Protein 2PEZ (pdb70)

Solvent-accessible surface area: 15467 Å² total; per-residue (Å²): 106,9,0,0,0,0,0,0,0,21,25,21,0,16,19,81,70,2,3,125,27,0,48,106,63,0,89,88,106,66,27,74,13,18,16,0,34,33,137,42,0,33,148,9,1,0,114,75,22,31,123,55,89,130,36,18,94,27,8,4,32,10,0,0,8,0,0,57,6,0,2,83,27,21,10,0,0,0,0,10,13,37,3,4,45,48,147,18,3,60,58,0,44,110,26,0,104,72,36,102,24,49,11,0,7,0,12,0,21,3,64,55,110,39,0,46,131,96,35,108,166,28,51,6,165,100,6,149,64,54,129,52,170,22,27,3,24,43,67,34,110,26,68,116,8,157,82,31,56,29,53,0,100,18,74,90,40,92,57,107,80,1,4,68,51,0,9,91,17,0,98,132,115,131,16,65,23,0,0,0,3,0,0,0,41,21,14,0,16,19,85,60,2,3,99,19,0,52,110,47,0,99,98,101,66,29,80,15,17,18,0,42,16,115,39,2,150,143,5,1,4,109,75,24,39,97,54,111,138,36,94,80,26,21,17,34,10,2,0,12,0,0,55,9,0,3,82,28,41,6,1,0,0,0,12,36,73,5,41,95,25,107,10,2,60,74,1,32,105,29,0,80,76,45,100,26,44,7,0,8,0,16,0,14,3,64,88,125,41,0,74,140,86,40,112,114,65,122,95,114,44,77,136,12,136,82,30,52,28,57,0,102,20,75,88,38,87,57,109,74,1,5,73,55,0,2,100,21,0,86,146,121,129,37,50

Structure (mmCIF, N/CA/C/O backbone):
data_2PEZ
#
_entry.id   2PEZ
#
_cell.length_a   44.090
_cell.length_b   59.400
_cell.length_c   139.020
_cell.angle_alpha   90.00
_cell.angle_beta   90.00
_cell.angle_gamma   90.00
#
_symmetry.space_group_name_H-M   'P 21 21 21'
#
loop_
_entity.id
_entity.type
_entity.pdbx_description
1 polymer "Bifunctional 3'-phosphoadenosine 5'-phosphosulfate synthetase 1 (PAPS synthetase 1) (PAPSS 1) (Sulfurylase kinase 1) (SK1) (SK 1)"
2 non-polymer '(2S,3AR,4R,6R,6AR)-4-(6-AMINO-9H-PURIN-9-YL)-6-({[(R)-HYDROXY(SULFOOXY)PHOSPHORYL]OXY}METHYL)TETRAHYDROFURO[3,4-D][1,3,2]DIOXAPHOSPHOL-2-OL 2-OXIDE'
3 non-polymer "2'-DEOXYADENOSINE-5'-DIPHOSPHATE"
4 water water
#
loop_
_atom_site.group_PDB
_atom_site.id
_atom_site.type_symbol
_atom_site.label_atom_id
_atom_site.label_alt_id
_atom_site.label_comp_id
_atom_site.label_asym_id
_atom_site.label_entity_id
_atom_site.label_seq_id
_atom_site.pdbx_PDB_ins_code
_atom_site.Cartn_x
_atom_site.Cartn_y
_atom_site.Cartn_z
_atom_site.occupancy
_atom_site.B_iso_or_equiv
_atom_site.auth_seq_id
_atom_site.auth_comp_id
_atom_site.auth_asym_id
_atom_site.auth_atom_id
_atom_site.pdbx_PDB_model_num
ATOM 1 N N . ARG A 1 4 ? 5.197 14.789 2.466 1.00 24.46 51 ARG A N 1
ATOM 2 C CA . ARG A 1 4 ? 5.660 14.934 3.886 1.00 23.54 51 ARG A CA 1
ATOM 3 C C . ARG A 1 4 ? 6.307 13.664 4.448 1.00 21.86 51 ARG A C 1
ATOM 4 O O . ARG A 1 4 ? 6.084 13.317 5.596 1.00 23.15 51 ARG A O 1
ATOM 12 N N . GLY A 1 5 ? 7.104 12.958 3.655 1.00 19.64 52 GLY A N 1
ATOM 13 C CA . GLY A 1 5 ? 7.717 11.726 4.181 1.00 16.93 52 GLY A CA 1
ATOM 14 C C . GLY A 1 5 ? 8.805 12.048 5.191 1.00 15.20 52 GLY A C 1
ATOM 15 O O . GLY A 1 5 ? 9.393 13.110 5.154 1.00 16.55 52 GLY A O 1
ATOM 16 N N . CYS A 1 6 ? 9.085 11.104 6.083 1.00 13.03 53 CYS A N 1
ATOM 17 C CA . CYS A 1 6 ? 10.185 11.277 7.036 1.00 12.36 53 CYS A CA 1
ATOM 18 C C . CYS A 1 6 ? 10.484 9.910 7.651 1.00 11.01 53 CYS A C 1
ATOM 19 O O . CYS A 1 6 ? 9.710 8.959 7.455 1.00 10.66 53 CYS A O 1
ATOM 22 N N . THR A 1 7 ? 11.567 9.837 8.404 1.00 10.09 54 THR A N 1
ATOM 23 C CA . THR A 1 7 ? 11.868 8.657 9.181 1.00 9.24 54 THR A CA 1
ATOM 24 C C . THR A 1 7 ? 11.942 8.989 10.660 1.00 9.89 54 THR A C 1
ATOM 25 O O . THR A 1 7 ? 12.676 9.922 11.071 1.00 10.13 54 THR A O 1
ATOM 29 N N . VAL A 1 8 ? 11.193 8.203 11.423 1.00 8.95 55 VAL A N 1
ATOM 30 C CA . VAL A 1 8 ? 11.224 8.223 12.890 1.00 9.55 55 VAL A CA 1
ATOM 31 C C . VAL A 1 8 ? 12.073 7.006 13.314 1.00 9.65 55 VAL A C 1
ATOM 32 O O . VAL A 1 8 ? 11.617 5.853 13.179 1.00 9.44 55 VAL A O 1
ATOM 36 N N . TRP A 1 9 ? 13.306 7.258 13.738 1.00 8.77 56 TRP A N 1
ATOM 37 C CA . TRP A 1 9 ? 14.298 6.216 13.963 1.00 8.58 56 TRP A CA 1
ATOM 38 C C . TRP A 1 9 ? 14.329 5.894 15.449 1.00 8.82 56 TRP A C 1
ATOM 39 O O . TRP A 1 9 ? 14.889 6.693 16.223 1.00 9.29 56 TRP A O 1
ATOM 50 N N . LEU A 1 10 ? 13.736 4.772 15.863 1.00 9.16 57 LEU A N 1
ATOM 51 C CA . LEU A 1 10 ? 13.772 4.392 17.282 1.00 9.27 57 LEU A CA 1
ATOM 52 C C . LEU A 1 10 ? 15.099 3.730 17.598 1.00 9.60 57 LEU A C 1
ATOM 53 O O . LEU A 1 10 ? 15.687 3.055 16.744 1.00 11.03 57 LEU A O 1
ATOM 58 N N . THR A 1 11 ? 15.612 3.912 18.820 1.00 8.72 58 THR A N 1
ATOM 59 C CA . THR A 1 11 ? 16.806 3.187 19.225 1.00 9.80 58 THR A CA 1
ATOM 60 C C . THR A 1 11 ? 16.684 2.979 20.713 1.00 8.94 58 THR A C 1
ATOM 61 O O . THR A 1 11 ? 16.092 3.809 21.417 1.00 10.12 58 THR A O 1
ATOM 65 N N . GLY A 1 12 ? 17.198 1.859 21.194 1.00 8.38 59 GLY A N 1
ATOM 66 C CA . GLY A 1 12 ? 17.112 1.579 22.622 1.00 8.52 59 GLY A CA 1
ATOM 67 C C . GLY A 1 12 ? 17.308 0.113 22.921 1.00 9.24 59 GLY A C 1
ATOM 68 O O . GLY A 1 12 ? 17.271 -0.746 22.038 1.00 9.51 59 GLY A O 1
ATOM 69 N N . LEU A 1 13 ? 17.577 -0.179 24.183 1.00 9.22 60 LEU A N 1
ATOM 70 C CA . LEU A 1 13 ? 17.783 -1.561 24.647 1.00 9.48 60 LEU A CA 1
ATOM 71 C C . LEU A 1 13 ? 16.622 -2.486 24.333 1.00 9.87 60 LEU A C 1
ATOM 72 O O . LEU A 1 13 ? 15.475 -2.049 24.165 1.00 10.39 60 LEU A O 1
ATOM 77 N N . SER A 1 14 ? 16.904 -3.790 24.286 1.00 10.57 61 SER A N 1
ATOM 78 C CA . SER A 1 14 ? 15.839 -4.805 24.197 1.00 11.27 61 SER A CA 1
ATOM 79 C C . SER A 1 14 ? 14.869 -4.623 25.360 1.00 11.09 61 SER A C 1
ATOM 80 O O . SER A 1 14 ? 15.298 -4.521 26.515 1.00 11.13 61 SER A O 1
ATOM 83 N N . GLY A 1 15 ? 13.567 -4.570 25.077 1.00 10.55 62 GLY A N 1
ATOM 84 C CA . GLY A 1 15 ? 12.546 -4.421 26.124 1.00 10.56 62 GLY A CA 1
ATOM 85 C C . GLY A 1 15 ? 12.278 -2.997 26.585 1.00 10.49 62 GLY A C 1
ATOM 86 O O . GLY A 1 15 ? 11.423 -2.779 27.467 1.00 10.82 62 GLY A O 1
ATOM 87 N N . ALA A 1 16 ? 12.950 -2.024 25.954 1.00 10.52 63 ALA A N 1
ATOM 88 C CA . ALA A 1 16 ? 12.765 -0.620 26.327 1.00 10.78 63 ALA A CA 1
ATOM 89 C C . ALA A 1 16 ? 11.405 -0.097 25.883 1.00 10.64 63 ALA A C 1
ATOM 90 O O . ALA A 1 16 ? 10.812 0.761 26.539 1.00 10.25 63 ALA A O 1
ATOM 92 N N . GLY A 1 17 ? 10.864 -0.633 24.790 1.00 9.70 64 GLY A N 1
ATOM 93 C CA . GLY A 1 17 ? 9.516 -0.308 24.345 1.00 10.30 64 GLY A CA 1
ATOM 94 C C . GLY A 1 17 ? 9.410 0.060 22.866 1.00 9.73 64 GLY A C 1
ATOM 95 O O . GLY A 1 17 ? 8.418 0.647 22.477 1.00 10.14 64 GLY A O 1
ATOM 96 N N . LYS A 1 18 ? 10.400 -0.297 22.034 1.00 9.80 65 LYS A N 1
ATOM 97 C CA . LYS A 1 18 ? 10.358 0.091 20.620 1.00 9.37 65 LYS A CA 1
ATOM 98 C C . LYS A 1 18 ? 9.189 -0.512 19.845 1.00 9.63 65 LYS A C 1
ATOM 99 O O . LYS A 1 18 ? 8.466 0.193 19.124 1.00 9.91 65 LYS A O 1
ATOM 105 N N . THR A 1 19 ? 8.997 -1.811 19.986 1.00 10.48 66 THR A N 1
ATOM 106 C CA . THR A 1 19 ? 7.877 -2.456 19.308 1.00 12.14 66 THR A CA 1
ATOM 107 C C . THR A 1 19 ? 6.549 -1.828 19.760 1.00 12.20 66 THR A C 1
ATOM 108 O O . THR A 1 19 ? 5.674 -1.507 18.948 1.00 12.49 66 THR A O 1
ATOM 112 N N . THR A 1 20 ? 6.434 -1.583 21.060 1.00 11.25 67 THR A N 1
ATOM 113 C CA . THR A 1 20 ? 5.181 -1.135 21.643 1.00 11.81 67 THR A CA 1
ATOM 114 C C . THR A 1 20 ? 4.892 0.293 21.192 1.00 11.94 67 THR A C 1
ATOM 115 O O . THR A 1 20 ? 3.793 0.621 20.790 1.00 11.88 67 THR A O 1
ATOM 119 N N . VAL A 1 21 ? 5.899 1.148 21.234 1.00 10.72 68 VAL A N 1
ATOM 120 C CA . VAL A 1 21 ? 5.743 2.522 20.727 1.00 11.15 68 VAL A CA 1
ATOM 121 C C . VAL A 1 21 ? 5.477 2.580 19.222 1.00 11.63 68 VAL A C 1
ATOM 122 O O . VAL A 1 21 ? 4.556 3.267 18.784 1.00 11.05 68 VAL A O 1
ATOM 126 N N . SER A 1 22 ? 6.252 1.839 18.432 1.00 11.72 69 SER A N 1
ATOM 127 C CA . SER A 1 22 ? 6.041 1.832 16.979 1.00 12.66 69 SER A CA 1
ATOM 128 C C . SER A 1 22 ? 4.636 1.380 16.588 1.00 13.26 69 SER A C 1
ATOM 129 O O . SER A 1 22 ? 4.016 1.997 15.744 1.00 12.95 69 SER A O 1
ATOM 132 N N . MET A 1 23 ? 4.125 0.329 17.218 1.00 14.31 70 MET A N 1
ATOM 133 C CA . MET A 1 23 ? 2.766 -0.140 16.912 1.00 18.29 70 MET A CA 1
ATOM 134 C C . MET A 1 23 ? 1.729 0.924 17.245 1.00 16.42 70 MET A C 1
ATOM 135 O O . MET A 1 23 ? 0.819 1.203 16.445 1.00 17.02 70 MET A O 1
ATOM 140 N N . ALA A 1 24 ? 1.838 1.518 18.433 1.00 14.82 71 ALA A N 1
ATOM 141 C CA . ALA A 1 24 ? 0.849 2.520 18.846 1.00 15.10 71 ALA A CA 1
ATOM 142 C C . ALA A 1 24 ? 0.951 3.782 18.008 1.00 15.67 71 ALA A C 1
ATOM 143 O O . ALA A 1 24 ? -0.069 4.423 17.707 1.00 15.80 71 ALA A O 1
ATOM 145 N N . LEU A 1 25 ? 2.171 4.156 17.635 1.00 14.08 72 LEU A N 1
ATOM 146 C CA . LEU A 1 25 ? 2.372 5.338 16.799 1.00 14.25 72 LEU A CA 1
ATOM 147 C C . LEU A 1 25 ? 1.823 5.096 15.388 1.00 14.92 72 LEU A C 1
ATOM 148 O O . LEU A 1 25 ? 1.101 5.937 14.856 1.00 15.40 72 LEU A O 1
ATOM 153 N N . GLU A 1 26 ? 2.154 3.950 14.798 1.00 14.99 73 GLU A N 1
ATOM 154 C CA . GLU A 1 26 ? 1.570 3.580 13.491 1.00 17.32 73 GLU A CA 1
ATOM 155 C C . GLU A 1 26 ? 0.035 3.606 13.546 1.00 18.16 73 GLU A C 1
ATOM 156 O O . GLU A 1 26 ? -0.627 4.159 12.634 1.00 18.31 73 GLU A O 1
ATOM 162 N N . GLU A 1 27 ? -0.539 3.017 14.601 1.00 19.16 74 GLU A N 1
ATOM 163 C CA . GLU A 1 27 ? -2.012 2.998 14.726 1.00 21.30 74 GLU A CA 1
ATOM 164 C C . GLU A 1 27 ? -2.588 4.409 14.799 1.00 20.90 74 GLU A C 1
ATOM 165 O O . GLU A 1 27 ? -3.601 4.724 14.158 1.00 22.00 74 GLU A O 1
ATOM 171 N N . TYR A 1 28 ? -1.954 5.267 15.579 1.00 20.75 75 TYR A N 1
ATOM 172 C CA . TYR A 1 28 ? -2.383 6.653 15.653 1.00 21.04 75 TYR A CA 1
ATOM 173 C C . TYR A 1 28 ? -2.325 7.315 14.281 1.00 20.81 75 TYR A C 1
ATOM 174 O O . TYR A 1 28 ? -3.305 7.923 13.830 1.00 20.46 75 TYR A O 1
ATOM 183 N N . LEU A 1 29 ? -1.184 7.193 13.603 1.00 19.79 76 LEU A N 1
ATOM 184 C CA . LEU A 1 29 ? -1.010 7.850 12.321 1.00 20.43 76 LEU A CA 1
ATOM 185 C C . LEU A 1 29 ? -2.024 7.341 11.291 1.00 20.96 76 LEU A C 1
ATOM 186 O O . LEU A 1 29 ? -2.616 8.145 10.562 1.00 21.49 76 LEU A O 1
ATOM 191 N N . VAL A 1 30 ? -2.226 6.024 11.239 1.00 22.04 77 VAL A N 1
ATOM 192 C CA . VAL A 1 30 ? -3.174 5.426 10.285 1.00 23.90 77 VAL A CA 1
ATOM 193 C C . VAL A 1 30 ? -4.574 5.973 10.543 1.00 24.72 77 VAL A C 1
ATOM 194 O O . VAL A 1 30 ? -5.292 6.299 9.602 1.00 24.61 77 VAL A O 1
ATOM 198 N N . CYS A 1 31 ? -4.933 6.101 11.818 1.00 26.13 78 CYS A N 1
ATOM 199 C CA . CYS A 1 31 ? -6.281 6.520 12.193 1.00 27.66 78 CYS A CA 1
ATOM 200 C C . CYS A 1 31 ? -6.530 7.999 11.894 1.00 26.94 78 CYS A C 1
ATOM 201 O O . CYS A 1 31 ? -7.685 8.426 11.781 1.00 28.00 78 CYS A O 1
ATOM 204 N N . HIS A 1 32 ? -5.447 8.761 11.732 1.00 25.46 79 HIS A N 1
ATOM 205 C CA . HIS A 1 32 ? -5.505 10.188 11.403 1.00 24.51 79 HIS A CA 1
ATOM 206 C C . HIS A 1 32 ? -5.153 10.492 9.939 1.00 23.77 79 HIS A C 1
ATOM 207 O O . HIS A 1 32 ? -4.839 11.643 9.579 1.00 24.69 79 HIS A O 1
ATOM 214 N N . GLY A 1 33 ? -5.205 9.455 9.108 1.00 22.73 80 GLY A N 1
ATOM 215 C CA . GLY A 1 33 ? -5.005 9.604 7.666 1.00 22.38 80 GLY A CA 1
ATOM 216 C C . GLY A 1 33 ? -3.602 9.907 7.183 1.00 22.20 80 GLY A C 1
ATOM 217 O O . GLY A 1 33 ? -3.431 10.473 6.105 1.00 23.22 80 GLY A O 1
ATOM 218 N N . ILE A 1 34 ? -2.594 9.505 7.960 1.00 20.18 81 ILE A N 1
ATOM 219 C CA . ILE A 1 34 ? -1.200 9.771 7.624 1.00 19.76 81 ILE A CA 1
ATOM 220 C C . ILE A 1 34 ? -0.505 8.468 7.221 1.00 18.29 81 ILE A C 1
ATOM 221 O O . ILE A 1 34 ? -0.339 7.580 8.061 1.00 19.23 81 ILE A O 1
ATOM 226 N N . PRO A 1 35 ? -0.142 8.329 5.929 1.00 17.84 82 PRO A N 1
ATOM 227 C CA . PRO A 1 35 ? 0.481 7.099 5.480 1.00 16.77 82 PRO A CA 1
ATOM 228 C C . PRO A 1 35 ? 1.742 6.828 6.263 1.00 15.77 82 PRO A C 1
ATOM 229 O O . PRO A 1 35 ? 2.561 7.727 6.502 1.00 14.42 82 PRO A O 1
ATOM 233 N N . CYS A 1 36 ? 1.885 5.581 6.667 1.00 16.13 83 CYS A N 1
ATOM 234 C CA . CYS A 1 36 ? 3.058 5.218 7.439 1.00 16.92 83 CYS A CA 1
ATOM 235 C C . CYS A 1 36 ? 3.387 3.740 7.233 1.00 16.61 83 CYS A C 1
ATOM 236 O O . CYS A 1 36 ? 2.598 3.000 6.638 1.00 17.83 83 CYS A O 1
ATOM 239 N N . TYR A 1 37 ? 4.566 3.320 7.668 1.00 14.03 84 TYR A N 1
ATOM 240 C CA . TYR A 1 37 ? 4.934 1.898 7.609 1.00 12.55 84 TYR A CA 1
ATOM 241 C C . TYR A 1 37 ? 6.079 1.709 8.582 1.00 10.69 84 TYR A C 1
ATOM 242 O O . TYR A 1 37 ? 6.969 2.572 8.654 1.00 12.16 84 TYR A O 1
ATOM 251 N N . THR A 1 38 ? 6.059 0.592 9.306 1.00 10.70 85 THR A N 1
ATOM 252 C CA . THR A 1 38 ? 7.087 0.244 10.245 1.00 10.36 85 THR A CA 1
ATOM 253 C C . THR A 1 38 ? 8.035 -0.817 9.712 1.00 8.24 85 THR A C 1
ATOM 254 O O . THR A 1 38 ? 7.600 -1.816 9.146 1.00 9.83 85 THR A O 1
ATOM 258 N N . LEU A 1 39 ? 9.337 -0.543 9.831 1.00 8.20 86 LEU A N 1
ATOM 259 C CA . LEU A 1 39 ? 10.381 -1.513 9.571 1.00 7.45 86 LEU A CA 1
ATOM 260 C C . LEU A 1 39 ? 10.795 -2.059 10.914 1.00 8.80 86 LEU A C 1
ATOM 261 O O . LEU A 1 39 ? 11.105 -1.282 11.833 1.00 8.55 86 LEU A O 1
ATOM 266 N N . ASP A 1 40 ? 10.796 -3.376 11.049 1.00 9.27 87 ASP A N 1
ATOM 267 C CA . ASP A 1 40 ? 11.162 -3.985 12.323 1.00 10.57 87 ASP A CA 1
ATOM 268 C C . ASP A 1 40 ? 11.827 -5.332 12.091 1.00 10.63 87 ASP A C 1
ATOM 269 O O . ASP A 1 40 ? 12.025 -5.723 10.950 1.00 10.43 87 ASP A O 1
ATOM 274 N N . GLY A 1 41 ? 12.143 -6.067 13.163 1.00 10.87 88 GLY A N 1
ATOM 275 C CA . GLY A 1 41 ? 12.833 -7.353 12.999 1.00 11.39 88 GLY A CA 1
ATOM 276 C C . GLY A 1 41 ? 11.972 -8.331 12.200 1.00 11.46 88 GLY A C 1
ATOM 277 O O . GLY A 1 41 ? 12.481 -9.084 11.365 1.00 12.17 88 GLY A O 1
ATOM 278 N N . ASP A 1 42 ? 10.665 -8.294 12.423 1.00 11.01 89 ASP A N 1
ATOM 279 C CA . ASP A 1 42 ? 9.794 -9.240 11.790 1.00 13.20 89 ASP A CA 1
ATOM 280 C C . ASP A 1 42 ? 9.739 -9.093 10.272 1.00 12.27 89 ASP A C 1
ATOM 281 O O . ASP A 1 42 ? 9.654 -10.102 9.578 1.00 13.54 89 ASP A O 1
ATOM 286 N N . ASN A 1 43 ? 9.752 -7.865 9.741 1.00 10.99 90 ASN A N 1
ATOM 287 C CA . ASN A 1 43 ? 9.734 -7.734 8.286 1.00 10.37 90 ASN A CA 1
ATOM 288 C C . ASN A 1 43 ? 11.075 -7.47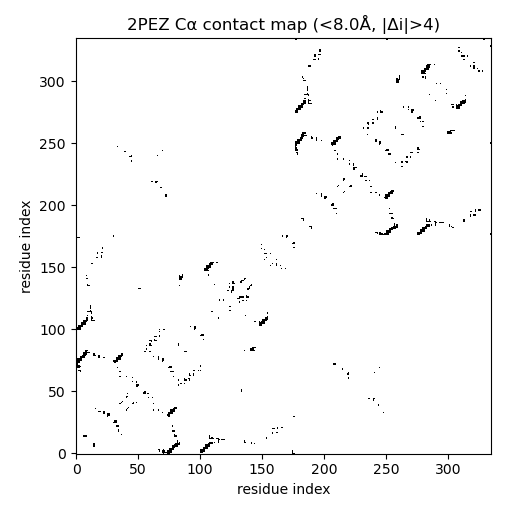8 7.619 1.00 9.72 90 ASN A C 1
ATOM 289 O O . ASN A 1 43 ? 11.118 -7.503 6.397 1.00 10.51 90 ASN A O 1
ATOM 294 N N . ILE A 1 44 ? 12.139 -7.246 8.401 1.00 8.32 91 ILE A N 1
ATOM 295 C CA . ILE A 1 44 ? 13.463 -7.010 7.879 1.00 8.41 91 ILE A CA 1
ATOM 296 C C . ILE A 1 44 ? 14.428 -8.159 8.104 1.00 8.54 91 ILE A C 1
ATOM 297 O O . ILE A 1 44 ? 15.169 -8.542 7.182 1.00 8.91 91 ILE A O 1
ATOM 302 N N . ARG A 1 45 ? 14.487 -8.678 9.331 1.00 9.62 92 ARG A N 1
ATOM 303 C CA . ARG A 1 45 ? 15.582 -9.613 9.645 1.00 10.19 92 ARG A CA 1
ATOM 304 C C . ARG A 1 45 ? 15.442 -11.018 9.097 1.00 11.70 92 ARG A C 1
ATOM 305 O O . ARG A 1 45 ? 16.399 -11.796 9.180 1.00 12.32 92 ARG A O 1
ATOM 313 N N . GLN A 1 46 ? 14.279 -11.354 8.556 1.00 12.46 93 GLN A N 1
ATOM 314 C CA . GLN A 1 46 ? 14.143 -12.626 7.824 1.00 14.08 93 GLN A CA 1
ATOM 315 C C . GLN A 1 46 ? 13.813 -12.407 6.350 1.00 13.28 93 GLN A C 1
ATOM 316 O O . GLN A 1 46 ? 13.461 -13.358 5.640 1.00 14.47 93 GLN A O 1
ATOM 322 N N . GLY A 1 47 ? 14.032 -11.179 5.880 1.00 10.20 94 GLY A N 1
ATOM 323 C CA . GLY A 1 47 ? 13.804 -10.819 4.472 1.00 9.53 94 GLY A CA 1
ATOM 324 C C . GLY A 1 47 ? 15.083 -10.213 3.905 1.00 8.79 94 GLY A C 1
ATOM 325 O O . GLY A 1 47 ? 16.096 -10.902 3.653 1.00 9.96 94 GLY A O 1
ATOM 326 N N . LEU A 1 48 ? 15.055 -8.897 3.758 1.00 8.21 95 LEU A N 1
ATOM 327 C CA . LEU A 1 48 ? 16.214 -8.168 3.293 1.00 8.62 95 LEU A CA 1
ATOM 328 C C . LEU A 1 48 ? 17.488 -8.526 4.052 1.00 8.68 95 LEU A C 1
ATOM 329 O O . LEU A 1 48 ? 18.570 -8.638 3.451 1.00 8.36 95 LEU A O 1
ATOM 334 N N . ASN A 1 49 ? 17.349 -8.675 5.376 1.00 7.46 96 ASN A N 1
ATOM 335 C CA . ASN A 1 49 ? 18.516 -8.863 6.230 1.00 8.17 96 ASN A CA 1
ATOM 336 C C . ASN A 1 49 ? 18.645 -10.264 6.791 1.00 9.28 96 ASN A C 1
ATOM 337 O O . ASN A 1 49 ? 19.276 -10.498 7.819 1.00 9.93 96 ASN A O 1
ATOM 342 N N . LYS A 1 50 ? 18.060 -11.222 6.080 1.00 9.58 97 LYS A N 1
ATOM 343 C CA . LYS A 1 50 ? 18.138 -12.610 6.493 1.00 11.74 97 LYS A CA 1
ATOM 344 C C . LYS A 1 50 ? 19.586 -13.130 6.451 1.00 10.75 97 LYS A C 1
ATOM 345 O O . LYS A 1 50 ? 19.899 -14.104 7.136 1.00 12.61 97 LYS A O 1
ATOM 351 N N . ASN A 1 51 ? 20.451 -12.468 5.690 1.00 10.65 98 ASN A N 1
ATOM 352 C CA . ASN A 1 51 ? 21.839 -12.883 5.585 1.00 11.17 98 ASN A CA 1
ATOM 353 C C . ASN A 1 51 ? 22.749 -12.036 6.468 1.00 11.07 98 ASN A C 1
ATOM 354 O O . ASN A 1 51 ? 23.897 -11.811 6.126 1.00 11.11 98 ASN A O 1
ATOM 359 N N . LEU A 1 52 ? 22.213 -11.548 7.599 1.00 9.96 99 LEU A N 1
ATOM 360 C CA . LEU A 1 52 ? 23.017 -10.828 8.576 1.00 11.40 99 LEU A CA 1
ATOM 361 C C . LEU A 1 52 ? 22.758 -11.380 9.954 1.00 11.17 99 LEU A C 1
ATOM 362 O O . LEU A 1 52 ? 21.610 -11.632 10.306 1.00 12.66 99 LEU A O 1
ATOM 367 N N . GLY A 1 53 ? 23.819 -11.491 10.761 1.00 11.81 100 GLY A N 1
ATOM 368 C CA . GLY A 1 53 ? 23.619 -11.837 12.171 1.00 11.46 100 GLY A CA 1
ATOM 369 C C . GLY A 1 53 ? 23.810 -10.651 13.115 1.00 11.73 100 GLY A C 1
ATOM 370 O O . GLY A 1 53 ? 23.352 -9.522 12.836 1.00 10.83 100 GLY A O 1
ATOM 371 N N . PHE A 1 54 ? 24.484 -10.904 14.235 1.00 10.95 101 PHE A N 1
ATOM 372 C CA . PHE A 1 54 ? 24.543 -9.914 15.312 1.00 11.26 101 PHE A CA 1
ATOM 373 C C . PHE A 1 54 ? 25.955 -9.524 15.686 1.00 11.11 101 PHE A C 1
ATOM 374 O O . PHE A 1 54 ? 26.177 -8.820 16.681 1.00 11.25 101 PHE A O 1
ATOM 382 N N . SER A 1 55 ? 26.944 -9.950 14.904 1.00 11.84 102 SER A N 1
ATOM 383 C CA . SER A 1 55 ? 28.298 -9.421 15.115 1.00 13.30 102 SER A CA 1
ATOM 384 C C . SER A 1 55 ? 28.297 -7.910 14.935 1.00 14.35 102 SER A C 1
ATOM 385 O O . SER A 1 55 ? 27.418 -7.374 14.270 1.00 12.86 102 SER A O 1
ATOM 388 N N . PRO A 1 56 ? 29.264 -7.204 15.524 1.00 14.18 103 PRO A N 1
ATOM 389 C CA . PRO A 1 56 ? 29.317 -5.789 15.265 1.00 13.57 103 PRO A CA 1
ATOM 390 C C . PRO A 1 56 ? 29.285 -5.413 13.783 1.00 13.93 103 PRO A C 1
ATOM 391 O O . PRO A 1 56 ? 28.548 -4.497 13.433 1.00 13.02 103 PRO A O 1
ATOM 395 N N . GLU A 1 57 ? 29.977 -6.137 12.904 1.00 13.56 104 GLU A N 1
ATOM 396 C CA . GLU A 1 57 ? 29.958 -5.729 11.490 1.00 15.44 104 GLU A CA 1
ATOM 397 C C . GLU A 1 57 ? 28.598 -5.995 10.844 1.00 13.29 104 GLU A C 1
ATOM 398 O O . GLU A 1 57 ? 28.199 -5.248 9.957 1.00 13.12 104 GLU A O 1
ATOM 404 N N . ASP A 1 58 ? 27.922 -7.057 11.265 1.00 11.89 105 ASP A N 1
ATOM 405 C CA . ASP A 1 58 ? 26.612 -7.356 10.726 1.00 11.28 105 ASP A CA 1
ATOM 406 C C . ASP A 1 58 ? 25.540 -6.407 11.264 1.00 9.70 105 ASP A C 1
ATOM 407 O O . ASP A 1 58 ? 24.615 -6.070 10.540 1.00 9.47 105 ASP A O 1
ATOM 412 N N . ARG A 1 59 ? 25.690 -5.925 12.500 1.00 9.88 106 ARG A N 1
ATOM 413 C CA . ARG A 1 59 ? 24.820 -4.851 12.979 1.00 9.25 106 ARG A CA 1
ATOM 414 C C . ARG A 1 59 ? 25.019 -3.546 12.233 1.00 9.23 106 ARG A C 1
ATOM 415 O O . ARG A 1 59 ? 24.032 -2.846 11.979 1.00 9.26 106 ARG A O 1
ATOM 423 N N . GLU A 1 60 ? 26.269 -3.250 11.874 1.00 9.75 107 GLU A N 1
ATOM 424 C CA . GLU A 1 60 ? 26.557 -2.067 11.079 1.00 11.03 107 GLU A CA 1
ATOM 425 C C . GLU A 1 60 ? 25.796 -2.158 9.749 1.00 9.57 107 GLU A C 1
ATOM 426 O O . GLU A 1 60 ? 25.128 -1.204 9.312 1.00 10.85 107 GLU A O 1
ATOM 432 N N . GLU A 1 61 ? 25.891 -3.325 9.120 1.00 9.42 108 GLU A N 1
ATOM 433 C CA . GLU A 1 61 ? 25.231 -3.520 7.834 1.00 8.94 108 GLU A CA 1
ATOM 434 C C . GLU A 1 61 ? 23.697 -3.608 7.955 1.00 9.19 108 GLU A C 1
ATOM 435 O O . GLU A 1 61 ? 22.963 -3.080 7.086 1.00 9.22 108 GLU A O 1
ATOM 441 N N . ASN A 1 62 ? 23.206 -4.251 9.014 1.00 7.85 109 ASN A N 1
ATOM 442 C CA . ASN A 1 62 ? 21.787 -4.263 9.287 1.00 8.13 109 ASN A CA 1
ATOM 443 C C . ASN A 1 62 ? 21.258 -2.833 9.262 1.00 7.97 109 ASN A C 1
ATOM 444 O O . ASN A 1 62 ? 20.309 -2.536 8.532 1.00 7.97 109 ASN A O 1
ATOM 449 N N . VAL A 1 63 ? 21.862 -1.954 10.058 1.00 7.89 110 VAL A N 1
ATOM 450 C CA . VAL A 1 63 ? 21.395 -0.582 10.204 1.00 8.48 110 VAL A CA 1
ATOM 451 C C . VAL A 1 63 ? 21.594 0.197 8.894 1.00 8.35 110 VAL A C 1
ATOM 452 O O . VAL A 1 63 ? 20.702 0.987 8.543 1.00 8.68 110 VAL A O 1
ATOM 456 N N . ARG A 1 64 ? 22.698 -0.030 8.171 1.00 8.76 111 ARG A N 1
ATOM 457 C CA . ARG A 1 64 ? 22.903 0.687 6.896 1.00 8.98 111 ARG A CA 1
ATOM 458 C C . ARG A 1 64 ? 21.782 0.348 5.922 1.00 9.03 111 ARG A C 1
ATOM 459 O O . ARG A 1 64 ? 21.198 1.231 5.295 1.00 8.79 111 ARG A O 1
ATOM 467 N N . ARG A 1 65 ? 21.488 -0.936 5.782 1.00 8.69 112 ARG A N 1
ATOM 468 C CA . ARG A 1 65 ? 20.420 -1.343 4.849 1.00 8.13 112 ARG A CA 1
ATOM 469 C C . ARG A 1 65 ? 19.053 -0.780 5.262 1.00 7.92 112 ARG A C 1
ATOM 470 O O . ARG A 1 65 ? 18.295 -0.261 4.410 1.00 7.29 112 ARG A O 1
ATOM 478 N N . ILE A 1 66 ? 18.760 -0.855 6.565 1.00 7.63 113 ILE A N 1
ATOM 479 C CA . ILE A 1 66 ? 17.487 -0.326 7.062 1.00 7.03 113 ILE A CA 1
ATOM 480 C C . ILE A 1 66 ? 17.407 1.179 6.810 1.00 8.33 113 ILE A C 1
ATOM 481 O O . ILE A 1 66 ? 16.369 1.664 6.390 1.00 8.97 113 ILE A O 1
ATOM 486 N N . ALA A 1 67 ? 18.516 1.897 7.038 1.00 8.25 114 ALA A N 1
ATOM 487 C CA . ALA A 1 67 ? 18.525 3.342 6.747 1.00 9.39 114 ALA A CA 1
ATOM 488 C C . ALA A 1 67 ? 18.227 3.645 5.276 1.00 8.83 114 ALA A C 1
ATOM 489 O O . ALA A 1 67 ? 17.456 4.558 4.973 1.00 9.34 114 ALA A O 1
ATOM 491 N N . GLU A 1 68 ? 18.826 2.877 4.378 1.00 8.84 115 GLU A N 1
ATOM 492 C CA . GLU A 1 68 ? 18.584 3.113 2.952 1.00 7.99 115 GLU A CA 1
ATOM 493 C C . GLU A 1 68 ? 17.117 2.821 2.616 1.00 8.39 115 GLU A C 1
ATOM 494 O O . GLU A 1 68 ? 16.512 3.536 1.809 1.00 8.65 115 GLU A O 1
ATOM 500 N N . VAL A 1 69 ? 16.527 1.773 3.176 1.00 8.43 116 VAL A N 1
ATOM 501 C CA . VAL A 1 69 ? 15.116 1.438 2.895 1.00 8.50 116 VAL A CA 1
ATOM 502 C C . VAL A 1 69 ? 14.204 2.502 3.487 1.00 8.99 116 VAL A C 1
ATOM 503 O O . VAL A 1 69 ? 13.237 2.943 2.848 1.00 8.70 116 VAL A O 1
ATOM 507 N N . ALA A 1 70 ? 14.503 2.921 4.720 1.00 9.15 117 ALA A N 1
ATOM 508 C CA . ALA A 1 70 ? 13.679 3.964 5.329 1.00 9.69 117 ALA A CA 1
ATOM 509 C C . ALA A 1 70 ? 13.716 5.243 4.464 1.00 8.94 117 ALA A C 1
ATOM 510 O O . ALA A 1 70 ? 12.693 5.916 4.325 1.00 9.70 117 ALA A O 1
ATOM 512 N N . LYS A 1 71 ? 14.890 5.567 3.897 1.00 9.18 118 LYS A N 1
ATOM 513 C CA . LYS A 1 71 ? 15.003 6.731 3.019 1.00 10.98 118 LYS A CA 1
ATOM 514 C C . LYS A 1 71 ? 14.067 6.564 1.805 1.00 10.32 118 LYS A C 1
ATOM 515 O O . LYS A 1 71 ? 13.416 7.526 1.387 1.00 11.87 118 LYS A O 1
ATOM 521 N N . LEU A 1 72 ? 14.000 5.357 1.251 1.00 9.90 119 LEU A N 1
ATOM 522 C CA . LEU A 1 72 ? 13.071 5.133 0.141 1.00 9.64 119 LEU A CA 1
ATOM 523 C C . LEU A 1 72 ? 11.613 5.346 0.549 1.00 9.50 119 LEU A C 1
ATOM 524 O O . LEU A 1 72 ? 10.868 6.015 -0.144 1.00 10.80 119 LEU A O 1
ATOM 529 N N . PHE A 1 73 ? 11.215 4.829 1.716 1.00 9.26 120 PHE A N 1
ATOM 530 C CA . PHE A 1 73 ? 9.842 5.039 2.180 1.00 9.92 120 PHE A CA 1
ATOM 531 C C . PHE A 1 73 ? 9.527 6.507 2.446 1.00 9.54 120 PHE A C 1
ATOM 532 O O . PHE A 1 73 ? 8.435 6.996 2.117 1.00 11.64 120 PHE A O 1
ATOM 540 N N . ALA A 1 74 ? 10.505 7.226 3.013 1.00 9.87 121 ALA A N 1
ATOM 541 C CA . ALA A 1 74 ? 10.281 8.650 3.296 1.00 10.85 121 ALA A CA 1
ATOM 542 C C . ALA A 1 74 ? 10.166 9.388 1.966 1.00 11.48 121 ALA A C 1
ATOM 543 O O . ALA A 1 74 ? 9.306 10.281 1.797 1.00 12.49 121 ALA A O 1
ATOM 545 N N . ASP A 1 75 ? 11.007 8.987 1.013 1.00 11.26 122 ASP A N 1
ATOM 546 C CA . ASP A 1 75 ? 11.006 9.594 -0.336 1.00 12.52 122 ASP A CA 1
ATOM 547 C C . ASP A 1 75 ? 9.662 9.347 -1.013 1.00 12.54 122 ASP A C 1
ATOM 548 O O . ASP A 1 75 ? 9.190 10.199 -1.793 1.00 14.74 122 ASP A O 1
ATOM 553 N N . ALA A 1 76 ? 9.044 8.208 -0.721 1.00 12.52 123 ALA A N 1
ATOM 554 C CA . ALA A 1 76 ? 7.711 7.870 -1.260 1.00 12.92 123 ALA A CA 1
ATOM 555 C C . ALA A 1 76 ? 6.577 8.614 -0.584 1.00 14.19 123 ALA A C 1
ATOM 556 O O . ALA A 1 76 ? 5.420 8.524 -1.016 1.00 15.93 123 ALA A O 1
ATOM 558 N N . GLY A 1 77 ? 6.897 9.307 0.508 1.00 13.32 124 GLY A N 1
ATOM 559 C CA . GLY A 1 77 ? 5.946 10.188 1.196 1.00 14.07 124 GLY A CA 1
ATOM 560 C C . GLY A 1 77 ? 5.340 9.608 2.455 1.00 12.94 124 GLY A C 1
ATOM 561 O O . GLY A 1 77 ? 4.365 10.142 2.978 1.00 14.73 124 GLY A O 1
ATOM 562 N N . LEU A 1 78 ? 5.873 8.486 2.948 1.00 13.37 125 LEU A N 1
ATOM 563 C CA . LEU A 1 78 ? 5.351 7.820 4.138 1.00 13.31 125 LEU A CA 1
ATOM 564 C C . LEU A 1 78 ? 6.123 8.315 5.350 1.00 12.74 125 LEU A C 1
ATOM 565 O O . LEU A 1 78 ? 7.279 8.726 5.231 1.00 11.54 125 LEU A O 1
ATOM 570 N N . VAL A 1 79 ? 5.481 8.263 6.509 1.00 12.02 126 VAL A N 1
ATOM 571 C CA . VAL A 1 79 ? 6.246 8.288 7.757 1.00 11.12 126 VAL A CA 1
ATOM 572 C C . VAL A 1 79 ? 6.791 6.864 7.989 1.00 10.72 126 VAL A C 1
ATOM 573 O O . VAL A 1 79 ? 6.008 5.917 8.211 1.00 10.92 126 VAL A O 1
ATOM 577 N N . CYS A 1 80 ? 8.101 6.730 7.901 1.00 10.67 127 CYS A N 1
ATOM 578 C CA . CYS A 1 80 ? 8.724 5.425 8.095 1.00 10.21 127 CYS A CA 1
ATOM 579 C C . CYS A 1 80 ? 9.219 5.323 9.534 1.00 8.96 127 CYS A C 1
ATOM 580 O O . CYS A 1 80 ? 10.067 6.096 9.931 1.00 10.20 127 CYS A O 1
ATOM 583 N N . ILE A 1 81 ? 8.702 4.371 10.287 1.00 9.56 128 ILE A N 1
ATOM 584 C CA . ILE A 1 81 ? 9.127 4.150 11.671 1.00 9.85 128 ILE A CA 1
ATOM 585 C C . ILE A 1 81 ? 10.054 2.960 11.670 1.00 10.10 128 ILE A C 1
ATOM 586 O O . ILE A 1 81 ? 9.653 1.891 11.171 1.00 9.95 128 ILE A O 1
ATOM 591 N N . THR A 1 82 ? 11.250 3.117 12.240 1.00 8.63 129 THR A N 1
ATOM 592 C CA . THR A 1 82 ? 12.166 1.967 12.343 1.00 8.48 129 THR A CA 1
ATOM 593 C C . THR A 1 82 ? 12.339 1.550 13.799 1.00 9.78 129 THR A C 1
ATOM 594 O O . THR A 1 82 ? 12.471 2.414 14.658 1.00 9.88 129 THR A O 1
ATOM 598 N N . SER A 1 83 ? 12.246 0.259 14.078 1.00 8.97 130 SER A N 1
ATOM 599 C CA . SER A 1 83 ? 12.247 -0.261 15.420 1.00 9.29 130 SER A CA 1
ATOM 600 C C . SER A 1 83 ? 13.363 -1.293 15.574 1.00 9.98 130 SER A C 1
ATOM 601 O O . SER A 1 83 ? 13.114 -2.489 15.502 1.00 11.84 130 SER A O 1
ATOM 604 N N . PHE A 1 84 ? 14.573 -0.788 15.775 1.00 9.23 131 PHE A N 1
ATOM 605 C CA . PHE A 1 84 ? 15.799 -1.587 15.911 1.00 9.06 131 PHE A CA 1
ATOM 606 C C . PHE A 1 84 ? 16.662 -1.071 17.048 1.00 8.61 131 PHE A C 1
ATOM 607 O O . PHE A 1 84 ? 16.691 0.114 17.299 1.00 8.97 131 PHE A O 1
ATOM 615 N N . ILE A 1 85 ? 17.323 -1.990 17.757 1.00 7.93 132 ILE A N 1
ATOM 616 C CA . ILE A 1 85 ? 18.187 -1.584 18.869 1.00 8.13 132 ILE A CA 1
ATOM 617 C C . ILE A 1 85 ? 19.129 -0.501 18.385 1.00 8.59 132 ILE A C 1
ATOM 618 O O . ILE A 1 85 ? 19.260 0.518 19.066 1.00 9.08 132 ILE A O 1
ATOM 623 N N . SER A 1 86 ? 19.767 -0.709 17.227 1.00 9.06 133 SER A N 1
ATOM 624 C CA . SER A 1 86 ? 20.695 0.251 16.610 1.00 9.47 133 SER A CA 1
ATOM 625 C C . SER A 1 86 ? 21.650 0.834 17.646 1.00 9.89 133 SER A C 1
ATOM 626 O O . SER A 1 86 ? 21.594 2.031 17.978 1.00 10.40 133 SER A O 1
ATOM 629 N N . PRO A 1 87 ? 22.536 -0.025 18.174 1.00 10.02 134 PRO A N 1
ATOM 630 C CA . PRO A 1 87 ? 23.308 0.304 19.375 1.00 11.38 134 PRO A CA 1
ATOM 631 C C . PRO A 1 87 ? 24.514 1.174 19.118 1.00 11.87 134 PRO A C 1
ATOM 632 O O . PRO A 1 87 ? 25.158 1.609 20.103 1.00 12.62 134 PRO A O 1
ATOM 636 N N . TYR A 1 88 ? 24.877 1.406 17.861 1.00 11.71 135 TYR A N 1
ATOM 637 C CA . TYR A 1 88 ? 26.139 2.119 17.558 1.00 12.77 135 TYR A CA 1
ATOM 638 C C . TYR A 1 88 ? 25.935 3.523 17.037 1.00 12.97 135 TYR A C 1
ATOM 639 O O . TYR A 1 88 ? 25.269 3.735 16.036 1.00 12.43 135 TYR A O 1
ATOM 648 N N . THR A 1 89 ? 26.504 4.489 17.756 1.00 12.85 136 THR A N 1
ATOM 649 C CA . THR A 1 89 ? 26.370 5.895 17.404 1.00 14.07 136 THR A CA 1
ATOM 650 C C . THR A 1 89 ? 26.753 6.186 15.956 1.00 13.27 136 THR A C 1
ATOM 651 O O . THR A 1 89 ? 26.066 6.933 15.270 1.00 13.73 136 THR A O 1
ATOM 655 N N . GLN A 1 90 ? 27.874 5.615 15.525 1.00 14.48 137 GLN A N 1
ATOM 656 C CA . GLN A 1 90 ? 28.392 5.907 14.201 1.00 15.17 137 GLN A CA 1
ATOM 657 C C . GLN A 1 90 ? 27.381 5.521 13.134 1.00 13.98 137 GLN A C 1
ATOM 658 O O . GLN A 1 90 ? 27.171 6.245 12.174 1.00 13.91 137 GLN A O 1
ATOM 664 N N . ASP A 1 91 ? 26.735 4.377 13.347 1.00 12.49 138 ASP A N 1
ATOM 665 C CA . ASP A 1 91 ? 25.792 3.849 12.374 1.00 12.66 138 ASP A CA 1
ATOM 666 C C . ASP A 1 91 ? 24.472 4.613 12.384 1.00 11.04 138 ASP A C 1
ATOM 667 O O . ASP A 1 91 ? 23.854 4.798 11.346 1.00 11.55 138 ASP A O 1
ATOM 672 N N . ARG A 1 92 ? 24.046 5.060 13.566 1.00 11.01 139 ARG A N 1
ATOM 673 C 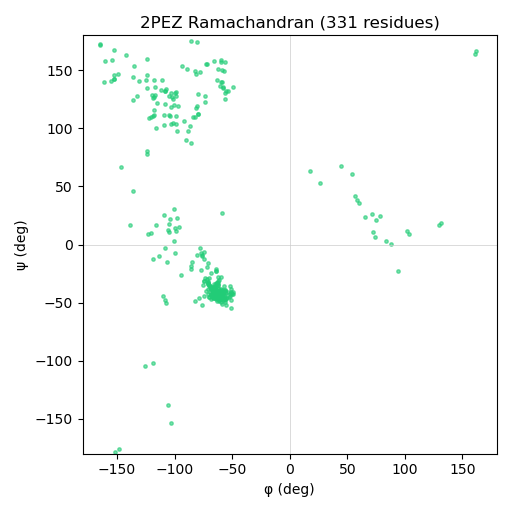CA . ARG A 1 92 ? 22.854 5.907 13.604 1.00 11.01 139 ARG A CA 1
ATOM 674 C C . ARG A 1 92 ? 23.133 7.249 12.929 1.00 11.56 139 ARG A C 1
ATOM 675 O O . ARG A 1 92 ? 22.289 7.794 12.227 1.00 11.32 139 ARG A O 1
ATOM 683 N N . ASN A 1 93 ? 24.353 7.779 13.154 1.00 12.82 140 ASN A N 1
ATOM 684 C CA . ASN A 1 93 ? 24.719 9.048 12.531 1.00 13.87 140 ASN A CA 1
ATOM 685 C C . ASN A 1 93 ? 24.775 8.896 11.008 1.00 13.53 140 ASN A C 1
ATOM 686 O O . ASN A 1 93 ? 24.315 9.762 10.262 1.00 13.16 140 ASN A O 1
ATOM 691 N N . ASN A 1 94 ? 25.318 7.774 10.546 1.00 13.80 141 ASN A N 1
ATOM 692 C CA . ASN A 1 94 ? 25.300 7.492 9.124 1.00 13.25 141 ASN A CA 1
ATOM 693 C C . ASN A 1 94 ? 23.882 7.411 8.556 1.00 12.09 141 ASN A C 1
ATOM 694 O O . ASN A 1 94 ? 23.620 7.927 7.478 1.00 11.91 141 ASN A O 1
ATOM 699 N N . ALA A 1 95 ? 22.971 6.792 9.315 1.00 11.66 142 ALA A N 1
ATOM 700 C CA . ALA A 1 95 ? 21.578 6.707 8.904 1.00 12.08 142 ALA A CA 1
ATOM 701 C C . ALA A 1 95 ? 20.983 8.100 8.738 1.00 12.33 142 ALA A C 1
ATOM 702 O O . ALA A 1 95 ? 20.281 8.400 7.779 1.00 12.18 142 ALA A O 1
ATOM 704 N N . ARG A 1 96 ? 21.282 8.979 9.702 1.00 12.51 143 ARG A N 1
ATOM 705 C CA . ARG A 1 96 ? 20.861 10.368 9.605 1.00 13.08 143 ARG A CA 1
ATOM 706 C C . ARG A 1 96 ? 21.450 11.066 8.364 1.00 12.76 143 ARG A C 1
ATOM 707 O O . ARG A 1 96 ? 20.747 11.765 7.635 1.00 12.48 143 ARG A O 1
ATOM 715 N N . GLN A 1 97 ? 22.753 10.868 8.139 1.00 13.70 144 GLN A N 1
ATOM 716 C CA . GLN A 1 97 ? 23.409 11.487 6.968 1.00 15.25 144 GLN A CA 1
ATOM 717 C C . GLN A 1 97 ? 22.781 11.051 5.641 1.00 15.57 144 GLN A C 1
ATOM 718 O O . GLN A 1 97 ? 22.600 11.878 4.739 1.00 16.72 144 GLN A O 1
ATOM 724 N N . ILE A 1 98 ? 22.455 9.763 5.523 1.00 15.60 145 ILE A N 1
ATOM 725 C CA . ILE A 1 98 ? 21.748 9.249 4.346 1.00 16.13 145 ILE A CA 1
ATOM 726 C C . ILE A 1 98 ? 20.478 10.065 4.064 1.00 15.33 145 ILE A C 1
ATOM 727 O O . ILE A 1 98 ? 20.186 10.430 2.911 1.00 16.02 145 ILE A O 1
ATOM 732 N N . HIS A 1 99 ? 19.732 10.404 5.123 1.00 14.02 146 HIS A N 1
ATOM 733 C CA . HIS A 1 99 ? 18.494 11.184 4.979 1.00 13.93 146 HIS A CA 1
ATOM 734 C C . HIS A 1 99 ? 18.774 12.650 4.679 1.00 15.23 146 HIS A C 1
ATOM 735 O O . HIS A 1 99 ? 18.119 13.254 3.817 1.00 14.86 146 HIS A O 1
ATOM 742 N N . GLU A 1 100 ? 19.734 13.226 5.396 1.00 15.66 147 GLU A N 1
ATOM 743 C CA . GLU A 1 100 ? 20.166 14.601 5.116 1.00 17.82 147 GLU A CA 1
ATOM 744 C C . GLU A 1 100 ? 20.615 14.759 3.670 1.00 18.68 147 GLU A C 1
ATOM 745 O O . GLU A 1 100 ? 20.261 15.747 3.026 1.00 19.51 147 GLU A O 1
ATOM 751 N N . GLY A 1 101 ? 21.314 13.755 3.147 1.00 19.63 148 GLY A N 1
ATOM 752 C CA . GLY A 1 101 ? 21.790 13.768 1.764 1.00 20.96 148 GLY A CA 1
ATOM 753 C C . GLY A 1 101 ? 20.665 13.872 0.752 1.00 21.81 148 GLY A C 1
ATOM 754 O O . GLY A 1 101 ? 20.853 14.398 -0.347 1.00 22.50 148 GLY A O 1
ATOM 755 N N . ALA A 1 102 ? 19.488 13.370 1.116 1.00 21.82 149 ALA A N 1
ATOM 756 C CA . ALA A 1 102 ? 18.318 13.360 0.237 1.00 21.50 149 ALA A CA 1
ATOM 757 C C . ALA A 1 102 ? 17.243 14.388 0.619 1.00 21.13 149 ALA A C 1
ATOM 758 O O . ALA A 1 102 ? 16.123 14.332 0.113 1.00 21.55 149 ALA A O 1
ATOM 760 N N . SER A 1 103 ? 17.601 15.318 1.506 1.00 20.33 150 SER A N 1
ATOM 761 C CA . SER A 1 103 ? 16.690 16.345 2.011 1.00 20.39 150 SER A CA 1
ATOM 762 C C . SER A 1 103 ? 15.442 15.754 2.640 1.00 19.13 150 SER A C 1
ATOM 763 O O . SER A 1 103 ? 14.342 16.269 2.450 1.00 20.69 150 SER A O 1
ATOM 766 N N . LEU A 1 104 ? 15.615 14.686 3.416 1.00 15.83 151 LEU A N 1
ATOM 767 C CA . LEU A 1 104 ? 14.469 14.017 4.056 1.00 15.11 151 LEU A CA 1
ATOM 768 C C . LEU A 1 104 ? 14.608 14.107 5.567 1.00 14.11 151 LEU A C 1
ATOM 769 O O . LEU A 1 104 ? 15.668 13.820 6.085 1.00 15.20 151 LEU A O 1
ATOM 774 N N . PRO A 1 105 ? 13.556 14.580 6.252 1.00 13.42 152 PRO A N 1
ATOM 775 C CA . PRO A 1 105 ? 13.648 14.728 7.699 1.00 13.49 152 PRO A CA 1
ATOM 776 C C . PRO A 1 105 ? 13.859 13.390 8.411 1.00 13.18 152 PRO A C 1
ATOM 777 O O . PRO A 1 105 ? 13.251 12.369 8.043 1.00 13.96 152 PRO A O 1
ATOM 781 N N . PHE A 1 106 ? 14.683 13.422 9.447 1.00 12.00 153 PHE A N 1
ATOM 782 C CA . PHE A 1 106 ? 15.104 12.238 10.189 1.00 11.90 153 PHE A CA 1
ATOM 783 C C . PHE A 1 106 ? 15.032 12.584 11.639 1.00 12.13 153 PHE A C 1
ATOM 784 O O . PHE A 1 106 ? 15.633 13.579 12.051 1.00 12.71 153 PHE A O 1
ATOM 792 N N . PHE A 1 107 ? 14.279 11.798 12.410 1.00 10.72 154 PHE A N 1
ATOM 793 C CA . PHE A 1 107 ? 14.100 12.068 13.831 1.00 10.06 154 PHE A CA 1
ATOM 794 C C . PHE A 1 107 ? 14.593 10.899 14.652 1.00 10.42 154 PHE A C 1
ATOM 795 O O . PHE A 1 107 ? 13.971 9.830 14.616 1.00 11.35 154 PHE A O 1
ATOM 803 N N . GLU A 1 108 ? 15.711 11.083 15.358 1.00 10.58 155 GLU A N 1
ATOM 804 C CA . GLU A 1 108 ? 16.239 10.040 16.226 1.00 10.51 155 GLU A CA 1
ATOM 805 C C . GLU A 1 108 ? 15.465 10.063 17.547 1.00 11.16 155 GLU A C 1
ATOM 806 O O . GLU A 1 108 ? 15.467 11.102 18.249 1.00 11.32 155 GLU A O 1
ATOM 812 N N . VAL A 1 109 ? 14.799 8.959 17.882 1.00 10.01 156 VAL A N 1
ATOM 813 C CA . VAL A 1 109 ? 14.016 8.872 19.107 1.00 10.98 156 VAL A CA 1
ATOM 814 C C . VAL A 1 109 ? 14.594 7.793 20.005 1.00 10.40 156 VAL A C 1
ATOM 815 O O . VAL A 1 109 ? 14.536 6.607 19.665 1.00 10.21 156 VAL A O 1
ATOM 819 N N . PHE A 1 110 ? 15.170 8.228 21.132 1.00 9.72 157 PHE A N 1
ATOM 820 C CA . PHE A 1 110 ? 15.764 7.334 22.119 1.00 10.11 157 PHE A CA 1
ATOM 821 C C . PHE A 1 110 ? 14.648 6.787 23.016 1.00 9.31 157 PHE A C 1
ATOM 822 O O . PHE A 1 110 ? 14.041 7.519 23.808 1.00 10.26 157 PHE A O 1
ATOM 830 N N . VAL A 1 111 ? 14.360 5.501 22.870 1.00 9.57 158 VAL A N 1
ATOM 831 C CA . VAL A 1 111 ? 13.378 4.823 23.717 1.00 8.93 158 VAL A CA 1
ATOM 832 C C . VAL A 1 111 ? 14.184 4.350 24.901 1.00 9.83 158 VAL A C 1
ATOM 833 O O . VAL A 1 111 ? 14.918 3.344 24.825 1.00 9.64 158 VAL A O 1
ATOM 837 N N . ASP A 1 112 ? 14.115 5.148 25.967 1.00 10.19 159 ASP A N 1
ATOM 838 C CA . ASP A 1 112 ? 15.048 5.070 27.083 1.00 11.79 159 ASP A CA 1
ATOM 839 C C . ASP A 1 112 ? 14.392 4.506 28.340 1.00 12.60 159 ASP A C 1
ATOM 840 O O . ASP A 1 112 ? 13.655 5.206 29.054 1.00 13.42 159 ASP A O 1
ATOM 845 N N . ALA A 1 113 ? 14.687 3.242 28.614 1.00 12.07 160 ALA A N 1
ATOM 846 C CA . ALA A 1 113 ? 14.379 2.651 29.914 1.00 12.19 160 ALA A CA 1
ATOM 847 C C . ALA A 1 113 ? 15.655 2.080 30.492 1.00 12.22 160 ALA A C 1
ATOM 848 O O . ALA A 1 113 ? 16.495 1.575 29.763 1.00 11.45 160 ALA A O 1
ATOM 850 N N . PRO A 1 114 ? 15.838 2.210 31.806 1.00 11.60 161 PRO A N 1
ATOM 851 C CA . PRO A 1 114 ? 17.057 1.646 32.387 1.00 11.25 161 PRO A CA 1
ATOM 852 C C . PRO A 1 114 ? 17.190 0.148 32.091 1.00 10.77 161 PRO A C 1
ATOM 853 O O . PRO A 1 114 ? 16.190 -0.575 32.045 1.00 10.72 161 PRO A O 1
ATOM 857 N N . LEU A 1 115 ? 18.438 -0.299 31.986 1.00 11.51 162 LEU A N 1
ATOM 858 C CA . LEU A 1 115 ? 18.700 -1.720 31.844 1.00 12.26 162 LEU A CA 1
ATOM 859 C C . LEU A 1 115 ? 17.952 -2.561 32.891 1.00 11.92 162 LEU A C 1
ATOM 860 O O . LEU A 1 115 ? 17.353 -3.568 32.568 1.00 11.68 162 LEU A O 1
ATOM 865 N N . HIS A 1 116 ? 17.938 -2.092 34.144 1.00 11.44 163 HIS A N 1
ATOM 866 C CA . HIS A 1 116 ? 17.294 -2.857 35.213 1.00 12.07 163 HIS A CA 1
ATOM 867 C C . HIS A 1 116 ? 15.801 -3.049 34.910 1.00 11.74 163 HIS A C 1
ATOM 868 O O . HIS A 1 116 ? 15.212 -4.132 35.108 1.00 12.73 163 HIS A O 1
ATOM 875 N N . VAL A 1 117 ? 15.144 -2.000 34.405 1.00 10.99 164 VAL A N 1
ATOM 876 C CA . VAL A 1 117 ? 13.745 -2.123 34.010 1.00 12.16 164 VAL A CA 1
ATOM 877 C C . VAL A 1 117 ? 13.574 -3.117 32.853 1.00 12.21 164 VAL A C 1
ATOM 878 O O . VAL A 1 117 ? 12.656 -3.927 32.865 1.00 13.15 164 VAL A O 1
ATOM 882 N N . CYS A 1 118 ? 14.474 -3.042 31.869 1.00 12.54 165 CYS A N 1
ATOM 883 C CA . CYS A 1 118 ? 14.367 -3.930 30.715 1.00 13.74 165 CYS A CA 1
ATOM 884 C C . CYS A 1 118 ? 14.581 -5.383 31.158 1.00 15.25 165 CYS A C 1
ATOM 885 O O . CYS A 1 118 ? 13.907 -6.293 30.645 1.00 16.10 165 CYS A O 1
ATOM 888 N N . GLU A 1 119 ? 15.500 -5.591 32.100 1.00 16.24 166 GLU A N 1
ATOM 889 C CA . GLU A 1 119 ? 15.735 -6.932 32.637 1.00 18.93 166 GLU A CA 1
ATOM 890 C C . GLU A 1 119 ? 14.560 -7.383 33.493 1.00 19.20 166 GLU A C 1
ATOM 891 O O . GLU A 1 119 ? 14.220 -8.566 33.511 1.00 19.80 166 GLU A O 1
ATOM 897 N N . GLN A 1 120 ? 13.936 -6.441 34.204 1.00 18.50 167 GLN A N 1
ATOM 898 C CA . GLN A 1 120 ? 12.771 -6.788 35.009 1.00 20.38 167 GLN A CA 1
ATOM 899 C C . GLN A 1 120 ? 11.566 -7.145 34.128 1.00 20.01 167 GLN A C 1
ATOM 900 O O . GLN A 1 120 ? 10.807 -8.043 34.474 1.00 22.06 167 GLN A O 1
ATOM 906 N N . ARG A 1 121 ? 11.387 -6.443 32.999 1.00 18.98 168 ARG A N 1
ATOM 907 C CA . ARG A 1 121 ? 10.344 -6.750 32.016 1.00 19.16 168 ARG A CA 1
ATOM 908 C C . ARG A 1 121 ? 10.612 -8.095 31.331 1.00 21.16 168 ARG A C 1
ATOM 909 O O . ARG A 1 121 ? 9.672 -8.844 31.021 1.00 22.15 168 ARG A O 1
ATOM 917 N N . ASP A 1 122 ? 11.901 -8.364 31.088 1.00 21.05 169 ASP A N 1
ATOM 918 C CA . ASP A 1 122 ? 12.394 -9.539 30.319 1.00 21.67 169 ASP A CA 1
ATOM 919 C C . ASP A 1 122 ? 11.297 -10.172 29.475 1.00 22.42 169 ASP A C 1
ATOM 920 O O . ASP A 1 122 ? 10.928 -11.338 29.661 1.00 23.75 169 ASP A O 1
ATOM 925 N N . VAL A 1 123 ? 10.811 -9.372 28.528 1.00 23.43 170 VAL A N 1
ATOM 926 C CA . VAL A 1 123 ? 9.656 -9.669 27.682 1.00 24.79 170 VAL A CA 1
ATOM 927 C C . VAL A 1 123 ? 9.745 -11.026 26.981 1.00 24.99 170 VAL A C 1
ATOM 928 O O . VAL A 1 123 ? 8.732 -11.703 26.792 1.00 26.15 170 VAL A O 1
ATOM 932 N N . LYS A 1 124 ? 10.953 -11.411 26.582 1.00 24.41 171 LYS A N 1
ATOM 933 C CA . LYS A 1 124 ? 11.144 -12.631 25.800 1.00 24.25 171 LYS A CA 1
ATOM 934 C C . LYS A 1 124 ? 12.064 -13.624 26.511 1.00 23.01 171 LYS A C 1
ATOM 935 O O . LYS A 1 124 ? 12.495 -14.615 25.915 1.00 23.58 171 LYS A O 1
ATOM 941 N N . GLY A 1 125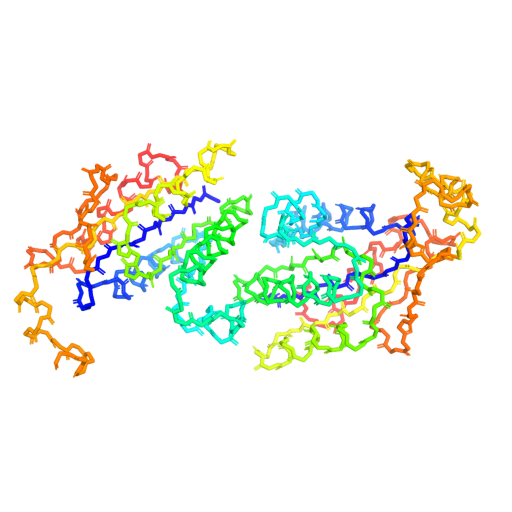 ? 12.388 -13.349 27.770 1.00 21.43 172 GLY A N 1
ATOM 942 C CA . GLY A 1 125 ? 13.281 -14.224 28.549 1.00 19.90 172 GLY A CA 1
A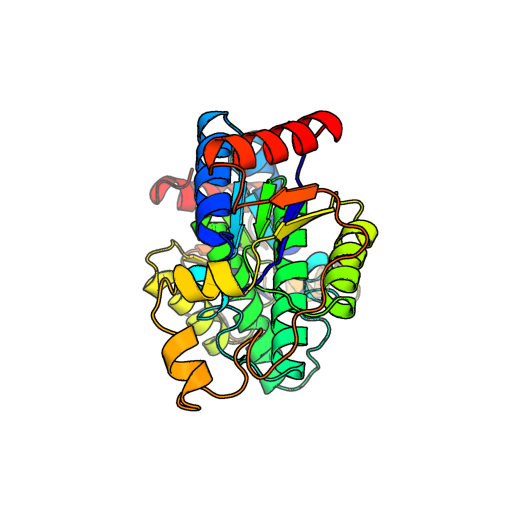TOM 943 C C . GLY A 1 125 ? 14.762 -14.150 28.163 1.00 18.67 172 GLY A C 1
ATOM 944 O O . GLY A 1 125 ? 15.585 -14.888 28.688 1.00 18.28 172 GLY A O 1
ATOM 945 N N . LEU A 1 126 ? 15.109 -13.232 27.270 1.00 18.06 173 LEU A N 1
ATOM 946 C CA . LEU A 1 126 ? 16.470 -13.158 26.759 1.00 17.26 173 LEU A CA 1
ATOM 947 C C . LEU A 1 126 ? 17.527 -12.668 27.737 1.00 15.51 173 LEU A C 1
ATOM 948 O O . LEU A 1 126 ? 18.690 -13.070 27.670 1.00 15.59 173 LEU A O 1
ATOM 953 N N . TYR A 1 127 ? 17.136 -11.779 28.648 1.00 14.63 174 TYR A N 1
ATOM 954 C CA . TYR A 1 127 ? 18.123 -11.286 29.595 1.00 14.43 174 TYR A CA 1
ATOM 955 C C . TYR A 1 127 ? 18.605 -12.368 30.542 1.00 14.98 174 TYR A C 1
ATOM 956 O O . TYR A 1 127 ? 19.791 -12.430 30.826 1.00 15.83 174 TYR A O 1
ATOM 965 N N . LYS A 1 128 ? 17.673 -13.219 30.974 1.00 17.53 175 LYS A N 1
ATOM 966 C CA . LYS A 1 128 ? 18.002 -14.352 31.843 1.00 18.43 175 LYS A CA 1
ATOM 967 C C . LYS A 1 128 ? 19.011 -15.277 31.146 1.00 17.79 175 LYS A C 1
ATOM 968 O O . LYS A 1 128 ? 20.059 -15.591 31.693 1.00 17.23 175 LYS A O 1
ATOM 974 N N . LYS A 1 129 ? 18.714 -15.634 29.898 1.00 17.06 176 LYS A N 1
ATOM 975 C CA . LYS A 1 129 ? 19.623 -16.447 29.105 1.00 17.31 176 LYS A CA 1
ATOM 976 C C . LYS A 1 129 ? 20.976 -15.761 28.910 1.00 16.59 176 LYS A C 1
ATOM 977 O O . LYS A 1 129 ? 22.036 -16.397 29.085 1.00 16.81 176 LYS A O 1
ATOM 983 N N . ALA A 1 130 ? 20.958 -14.465 28.576 1.00 15.76 177 ALA A N 1
ATOM 984 C CA . ALA A 1 130 ? 22.204 -13.690 28.421 1.00 16.51 177 ALA A CA 1
ATOM 985 C C . ALA A 1 130 ? 23.108 -13.720 29.669 1.00 17.08 177 ALA A C 1
ATOM 986 O O . ALA A 1 130 ? 24.327 -13.957 29.599 1.00 18.05 177 ALA A O 1
ATOM 988 N N . ARG A 1 131 ? 22.497 -13.484 30.823 1.00 18.72 178 ARG A N 1
ATOM 989 C CA . ARG A 1 131 ? 23.230 -13.507 32.077 1.00 20.49 178 ARG A CA 1
ATOM 990 C C . ARG A 1 131 ? 23.834 -14.882 32.362 1.00 20.86 178 ARG A C 1
ATOM 991 O O . ARG A 1 131 ? 24.921 -14.979 32.933 1.00 21.57 178 ARG A O 1
ATOM 999 N N . ALA A 1 132 ? 23.118 -15.928 31.955 1.00 20.58 179 ALA A N 1
ATOM 1000 C CA . ALA A 1 132 ? 23.560 -17.332 32.135 1.00 20.36 179 ALA A CA 1
ATOM 1001 C C . ALA A 1 132 ? 24.617 -17.737 31.087 1.00 21.28 179 ALA A C 1
ATOM 1002 O O . ALA A 1 132 ? 25.167 -18.855 31.137 1.00 21.21 179 ALA A O 1
ATOM 1004 N N . GLY A 1 133 ? 24.923 -16.823 30.164 1.00 19.85 180 GLY A N 1
ATOM 1005 C CA . GLY A 1 133 ? 25.856 -17.085 29.065 1.00 20.26 180 GLY A CA 1
ATOM 1006 C C . GLY A 1 133 ? 25.310 -18.001 27.986 1.00 19.37 180 GLY A C 1
ATOM 1007 O O . GLY A 1 133 ? 26.073 -18.439 27.088 1.00 20.60 180 GLY A O 1
ATOM 1008 N N . GLU A 1 134 ? 24.001 -18.266 28.051 1.00 18.70 181 GLU A N 1
ATOM 1009 C CA . GLU A 1 134 ? 23.303 -19.147 27.109 1.00 17.98 181 GLU A CA 1
ATOM 1010 C C . GLU A 1 134 ? 23.068 -18.427 25.790 1.00 16.50 181 GLU A C 1
ATOM 1011 O O . GLU A 1 134 ? 22.850 -19.049 24.759 1.00 16.81 181 GLU A O 1
ATOM 1017 N N . ILE A 1 135 ? 23.090 -17.107 25.838 1.00 14.81 182 ILE A N 1
ATOM 1018 C CA . ILE A 1 135 ? 23.142 -16.285 24.627 1.00 15.03 182 ILE A CA 1
ATOM 1019 C C . ILE A 1 135 ? 24.360 -15.435 24.834 1.00 13.49 182 ILE A C 1
ATOM 1020 O O . ILE A 1 135 ? 24.576 -14.897 25.934 1.00 13.87 182 ILE A O 1
ATOM 1025 N N . LYS A 1 136 ? 25.186 -15.325 23.803 1.00 12.32 183 LYS A N 1
ATOM 1026 C CA . LYS A 1 136 ? 26.426 -14.559 23.891 1.00 11.98 183 LYS A CA 1
ATOM 1027 C C . LYS A 1 136 ? 26.298 -13.298 23.014 1.00 12.80 183 LYS A C 1
ATOM 1028 O O . LYS A 1 136 ? 25.698 -13.344 21.937 1.00 12.77 183 LYS A O 1
ATOM 1034 N N . GLY A 1 137 ? 26.838 -12.164 23.480 1.00 11.97 184 GLY A N 1
ATOM 1035 C CA . GLY A 1 137 ? 26.775 -10.904 22.725 1.00 12.78 184 GLY A CA 1
ATOM 1036 C C . GLY A 1 137 ? 25.456 -10.158 22.789 1.00 12.40 184 GLY A C 1
ATOM 1037 O O . GLY A 1 137 ? 25.147 -9.378 21.874 1.00 12.88 184 GLY A O 1
ATOM 1038 N N . PHE A 1 138 ? 24.685 -10.377 23.849 1.00 12.07 185 PHE A N 1
ATOM 1039 C CA . PHE A 1 138 ? 23.392 -9.721 23.937 1.00 11.38 185 PHE A CA 1
ATOM 1040 C C . PHE A 1 138 ? 23.578 -8.288 24.394 1.00 11.50 185 PHE A C 1
ATOM 1041 O O . PHE A 1 138 ? 24.236 -8.018 25.413 1.00 11.98 185 PHE A O 1
ATOM 1049 N N . THR A 1 139 ? 22.980 -7.355 23.662 1.00 10.39 186 THR A N 1
ATOM 1050 C CA . THR A 1 139 ? 23.138 -5.930 23.929 1.00 11.48 186 THR A CA 1
ATOM 1051 C C . THR A 1 139 ? 22.789 -5.620 25.382 1.00 10.82 186 THR A C 1
ATOM 1052 O O . THR A 1 139 ? 21.748 -6.030 25.881 1.00 11.66 186 THR A O 1
ATOM 1056 N N . GLY A 1 140 ? 23.681 -4.866 26.019 1.00 10.81 187 GLY A N 1
ATOM 1057 C CA . GLY A 1 140 ? 23.437 -4.391 27.386 1.00 12.61 187 GLY A CA 1
ATOM 1058 C C . GLY A 1 140 ? 24.041 -5.321 28.420 1.00 13.74 187 GLY A C 1
ATOM 1059 O O . GLY A 1 140 ? 24.272 -4.891 29.567 1.00 15.73 187 GLY A O 1
ATOM 1060 N N . ILE A 1 141 ? 24.254 -6.590 28.043 1.00 13.46 188 ILE A N 1
ATOM 1061 C CA . ILE A 1 141 ? 24.896 -7.603 28.898 1.00 14.97 188 ILE A CA 1
ATOM 1062 C C . ILE A 1 141 ? 26.327 -7.953 28.455 1.00 15.46 188 ILE A C 1
ATOM 1063 O O . ILE A 1 141 ? 27.253 -7.945 29.275 1.00 18.18 188 ILE A O 1
ATOM 1068 N N . ASP A 1 142 ? 26.510 -8.264 27.172 1.00 16.33 189 ASP A N 1
ATOM 1069 C CA . ASP A 1 142 ? 27.809 -8.754 26.647 1.00 17.42 189 ASP A CA 1
ATOM 1070 C C . ASP A 1 142 ? 28.108 -8.119 25.300 1.00 17.75 189 ASP A C 1
ATOM 1071 O O . ASP A 1 142 ? 28.945 -8.615 24.543 1.00 18.40 189 ASP A O 1
ATOM 1076 N N . SER A 1 143 ? 27.413 -7.036 24.974 1.00 16.70 190 SER A N 1
ATOM 1077 C CA . SER A 1 143 ? 27.812 -6.173 23.879 1.00 15.97 190 SER A CA 1
ATOM 1078 C C . SER A 1 143 ? 27.261 -4.767 24.153 1.00 16.28 190 SER A C 1
ATOM 1079 O O . SER A 1 143 ? 26.315 -4.624 24.938 1.00 15.72 190 SER A O 1
ATOM 1082 N N . GLU A 1 144 ? 27.848 -3.734 23.540 1.00 15.89 191 GLU A N 1
ATOM 1083 C CA . GLU A 1 144 ? 27.534 -2.368 23.960 1.00 16.90 191 GLU A CA 1
ATOM 1084 C C . GLU A 1 144 ? 26.264 -1.760 23.387 1.00 16.14 191 GLU A C 1
ATOM 1085 O O . GLU A 1 144 ? 25.827 -2.116 22.296 1.00 15.49 191 GLU A O 1
ATOM 1091 N N . TYR A 1 145 ? 25.659 -0.884 24.180 1.00 14.53 192 TYR A N 1
ATOM 1092 C CA . TYR A 1 145 ? 24.645 0.051 23.705 1.00 13.29 192 TYR A CA 1
ATOM 1093 C C . TYR A 1 145 ? 25.193 1.448 23.933 1.00 14.20 192 TYR A C 1
ATOM 1094 O O . TYR A 1 145 ? 25.426 1.851 25.094 1.00 15.07 192 TYR A O 1
ATOM 1103 N N . GLU A 1 146 ? 25.419 2.174 22.841 1.00 13.08 193 GLU A N 1
ATOM 1104 C CA . GLU A 1 146 ? 25.881 3.572 22.907 1.00 14.05 193 GLU A CA 1
ATOM 1105 C C . GLU A 1 146 ? 24.674 4.515 22.894 1.00 14.93 193 GLU A C 1
ATOM 1106 O O . GLU A 1 146 ? 24.030 4.726 21.872 1.00 14.32 193 GLU A O 1
ATOM 1112 N N . LYS A 1 147 ? 24.387 5.089 24.053 1.00 17.26 194 LYS A N 1
ATOM 1113 C CA . LYS A 1 147 ? 23.287 6.020 24.212 1.00 19.11 194 LYS A CA 1
ATOM 1114 C C . LYS A 1 147 ? 23.407 7.243 23.279 1.00 19.16 194 LYS A C 1
ATOM 1115 O O . LYS A 1 147 ? 24.488 7.820 23.150 1.00 19.65 194 LYS A O 1
ATOM 1121 N N . PRO A 1 148 ? 22.300 7.630 22.608 1.00 19.50 195 PRO A N 1
ATOM 1122 C CA . PRO A 1 148 ? 22.291 8.856 21.817 1.00 20.39 195 PRO A CA 1
ATOM 1123 C C . PRO A 1 148 ? 22.604 10.072 22.672 1.00 21.56 195 PRO A C 1
ATOM 1124 O O . PRO A 1 148 ? 22.115 10.171 23.788 1.00 22.23 195 PRO A O 1
ATOM 1128 N N . GLU A 1 149 ? 23.385 10.998 22.131 1.00 22.93 196 GLU A N 1
ATOM 1129 C CA . GLU A 1 149 ? 23.722 12.183 22.902 1.00 24.09 196 GLU A CA 1
ATOM 1130 C C . GLU A 1 149 ? 22.983 13.416 22.386 1.00 23.55 196 GLU A C 1
ATOM 1131 O O . GLU A 1 149 ? 22.933 14.424 23.078 1.00 24.65 196 GLU A O 1
ATOM 1137 N N . ALA A 1 150 ? 22.418 13.336 21.180 1.00 21.99 197 ALA A N 1
ATOM 1138 C CA . ALA A 1 150 ? 21.672 14.462 20.622 1.00 20.65 197 ALA A CA 1
ATOM 1139 C C . ALA A 1 150 ? 20.369 14.038 19.968 1.00 18.85 197 ALA A C 1
ATOM 1140 O O . ALA A 1 150 ? 20.071 14.483 18.859 1.00 20.42 197 ALA A O 1
ATOM 1142 N N . PRO A 1 151 ? 19.577 13.170 20.634 1.00 16.52 198 PRO A N 1
ATOM 1143 C CA . PRO A 1 151 ? 18.415 12.693 19.892 1.00 15.45 198 PRO A CA 1
ATOM 1144 C C . PRO A 1 151 ? 17.379 13.809 19.793 1.00 14.47 198 PRO A C 1
ATOM 1145 O O . PRO A 1 151 ? 17.400 14.728 20.620 1.00 15.05 198 PRO A O 1
ATOM 1149 N N . GLU A 1 152 ? 16.525 13.760 18.790 1.00 12.24 199 GLU A N 1
ATOM 1150 C CA . GLU A 1 152 ? 15.374 14.677 18.706 1.00 12.69 199 GLU A CA 1
ATOM 1151 C C . GLU A 1 152 ? 14.367 14.531 19.848 1.00 13.32 199 GLU A C 1
ATOM 1152 O O . GLU A 1 152 ? 13.669 15.500 20.215 1.00 13.97 199 GLU A O 1
ATOM 1158 N N . LEU A 1 153 ? 14.274 13.328 20.417 1.00 13.00 200 LEU A N 1
ATOM 1159 C CA . LEU A 1 153 ? 13.304 13.063 21.472 1.00 13.31 200 LEU A CA 1
ATOM 1160 C C . LEU A 1 153 ? 13.801 11.917 22.318 1.00 12.65 200 LEU A C 1
ATOM 1161 O O . LEU A 1 153 ? 14.359 10.945 21.804 1.00 12.02 200 LEU A O 1
ATOM 1166 N N . VAL A 1 154 ? 13.597 12.022 23.625 1.00 12.78 201 VAL A N 1
ATOM 1167 C CA . VAL A 1 154 ? 13.850 10.915 24.540 1.00 12.81 201 VAL A CA 1
ATOM 1168 C C . VAL A 1 154 ? 12.496 10.524 25.119 1.00 13.07 201 VAL A C 1
ATOM 1169 O O . VAL A 1 154 ? 11.825 11.361 25.734 1.00 14.26 201 VAL A O 1
ATOM 1173 N N . LEU A 1 155 ? 12.103 9.261 24.938 1.00 11.38 202 LEU A N 1
ATOM 1174 C CA . LEU A 1 155 ? 10.905 8.691 25.534 1.00 10.53 202 LEU A CA 1
ATOM 1175 C C . LEU A 1 155 ? 11.350 7.921 26.763 1.00 11.07 202 LEU A C 1
ATOM 1176 O O . LEU A 1 155 ? 12.033 6.900 26.668 1.00 11.02 202 LEU A O 1
ATOM 1181 N N . LYS A 1 156 ? 10.988 8.452 27.924 1.00 11.54 203 LYS A N 1
ATOM 1182 C CA . LYS A 1 156 ? 11.286 7.784 29.173 1.00 11.84 203 LYS A CA 1
ATOM 1183 C C . LYS A 1 156 ? 10.175 6.786 29.452 1.00 11.57 203 LYS A C 1
ATOM 1184 O O . LYS A 1 156 ? 9.162 7.098 30.123 1.00 11.61 203 LYS A O 1
ATOM 1190 N N . THR A 1 157 ? 10.336 5.575 28.923 1.00 11.68 204 THR A N 1
ATOM 1191 C CA . THR A 1 157 ? 9.270 4.582 28.989 1.00 11.38 204 THR A CA 1
ATOM 1192 C C . THR A 1 157 ? 9.051 3.918 30.358 1.00 12.32 204 THR A C 1
ATOM 1193 O O . THR A 1 157 ? 8.122 3.132 30.516 1.00 12.80 204 THR A O 1
ATOM 1197 N N . ASP A 1 158 ? 9.927 4.213 31.311 1.00 12.69 205 ASP A N 1
ATOM 1198 C CA . ASP A 1 158 ? 9.678 3.794 32.693 1.00 13.54 205 ASP A CA 1
ATOM 1199 C C . ASP A 1 158 ? 8.814 4.786 33.465 1.00 13.95 205 ASP A C 1
ATOM 1200 O O . ASP A 1 158 ? 8.256 4.429 34.493 1.00 13.82 205 ASP A O 1
ATOM 1205 N N . SER A 1 159 ? 8.706 6.012 32.980 1.00 14.70 206 SER A N 1
ATOM 1206 C CA . SER A 1 159 ? 7.943 7.040 33.716 1.00 15.65 206 SER A CA 1
ATOM 1207 C C . SER A 1 159 ? 6.752 7.604 32.954 1.00 16.07 206 SER A C 1
ATOM 1208 O O . SER A 1 159 ? 5.902 8.273 33.546 1.00 16.89 206 SER A O 1
ATOM 1211 N N . CYS A 1 160 ? 6.681 7.317 31.653 1.00 16.23 207 CYS A N 1
ATOM 1212 C CA . CYS A 1 160 ? 5.582 7.761 30.791 1.00 17.08 207 CYS A CA 1
ATOM 1213 C C . CYS A 1 160 ? 4.912 6.508 30.274 1.00 17.29 207 CYS A C 1
ATOM 1214 O O . CYS A 1 160 ? 5.599 5.520 29.990 1.00 17.56 207 CYS A O 1
ATOM 1217 N N . ASP A 1 161 ? 3.589 6.522 30.165 1.00 17.15 208 ASP A N 1
ATOM 1218 C CA . ASP A 1 161 ? 2.891 5.393 29.569 1.00 17.00 208 ASP A CA 1
ATOM 1219 C C . ASP A 1 161 ? 2.937 5.445 28.039 1.00 17.04 208 ASP A C 1
ATOM 1220 O O . ASP A 1 161 ? 3.422 6.436 27.465 1.00 14.95 208 ASP A O 1
ATOM 1225 N N . VAL A 1 162 ? 2.426 4.404 27.384 1.00 16.56 209 VAL A N 1
ATOM 1226 C CA . VAL A 1 162 ? 2.587 4.300 25.930 1.00 17.25 209 VAL A CA 1
ATOM 1227 C C . VAL A 1 162 ? 1.898 5.453 25.216 1.00 17.37 209 VAL A C 1
ATOM 1228 O O . VAL A 1 162 ? 2.442 6.014 24.269 1.00 16.24 209 VAL A O 1
ATOM 1232 N N . ASN A 1 163 ? 0.706 5.811 25.686 1.00 17.56 210 ASN A N 1
ATOM 1233 C CA . ASN A 1 163 ? -0.059 6.851 24.996 1.00 17.82 210 ASN A CA 1
ATOM 1234 C C . ASN A 1 163 ? 0.616 8.199 25.137 1.00 17.19 210 ASN A C 1
ATOM 1235 O O . ASN A 1 163 ? 0.656 8.980 24.188 1.00 16.71 210 ASN A O 1
ATOM 1240 N N . ASP A 1 164 ? 1.184 8.464 26.312 1.00 16.17 211 ASP A N 1
ATOM 1241 C CA . ASP A 1 164 ? 1.953 9.679 26.507 1.00 17.01 211 ASP A CA 1
ATOM 1242 C C . ASP A 1 164 ? 3.161 9.707 25.586 1.00 16.19 211 ASP A C 1
ATOM 1243 O O . ASP A 1 164 ? 3.450 10.730 24.992 1.00 16.04 211 ASP A O 1
ATOM 1248 N N . CYS A 1 165 ? 3.854 8.574 25.471 1.00 16.34 212 CYS A N 1
ATOM 1249 C CA . CYS A 1 165 ? 5.010 8.493 24.581 1.00 15.70 212 CYS A CA 1
ATOM 1250 C C . CYS A 1 165 ? 4.626 8.742 23.122 1.00 14.96 212 CYS A C 1
ATOM 1251 O O . CYS A 1 165 ? 5.340 9.494 22.412 1.00 14.87 212 CYS A O 1
ATOM 1254 N N . VAL A 1 166 ? 3.514 8.136 22.682 1.00 15.33 213 VAL A N 1
ATOM 1255 C CA . VAL A 1 166 ? 3.042 8.373 21.321 1.00 15.56 213 VAL A CA 1
ATOM 1256 C C . VAL A 1 166 ? 2.720 9.844 21.104 1.00 16.13 213 VAL A C 1
ATOM 1257 O O . VAL A 1 166 ? 3.113 10.426 20.082 1.00 16.42 213 VAL A O 1
ATOM 1261 N N . GLN A 1 167 ? 2.069 10.466 22.086 1.00 15.88 214 GLN A N 1
ATOM 1262 C CA . GLN A 1 167 ? 1.745 11.886 21.938 1.00 17.22 214 GLN A CA 1
ATOM 1263 C C . GLN A 1 167 ? 3.006 12.741 21.874 1.00 16.11 214 GLN A C 1
ATOM 1264 O O . GLN A 1 167 ? 3.056 13.755 21.156 1.00 16.45 214 GLN A O 1
ATOM 1270 N N . GLN A 1 168 ? 4.058 12.330 22.582 1.00 14.74 215 GLN A N 1
ATOM 1271 C CA . GLN A 1 168 ? 5.319 13.065 22.482 1.00 14.24 215 GLN A CA 1
ATOM 1272 C C . GLN A 1 168 ? 5.872 13.019 21.069 1.00 14.15 215 GLN A C 1
ATOM 1273 O O . GLN A 1 168 ? 6.382 14.017 20.551 1.00 15.03 215 GLN A O 1
ATOM 1279 N N . VAL A 1 169 ? 5.815 11.837 20.453 1.00 13.52 216 VAL A N 1
ATOM 1280 C CA . VAL A 1 169 ? 6.268 11.735 19.059 1.00 14.19 216 VAL A CA 1
ATOM 1281 C C . VAL A 1 169 ? 5.377 12.549 18.093 1.00 13.84 216 VAL A C 1
ATOM 1282 O O . VAL A 1 169 ? 5.895 13.266 17.227 1.00 13.85 216 VAL A O 1
ATOM 1286 N N . VAL A 1 170 ? 4.051 12.421 18.242 1.00 14.62 217 VAL A N 1
ATOM 1287 C CA . VAL A 1 170 ? 3.123 13.214 17.409 1.00 14.72 217 VAL A CA 1
ATOM 1288 C C . VAL A 1 170 ? 3.417 14.717 17.540 1.00 15.94 217 VAL A C 1
ATOM 1289 O O . VAL A 1 170 ? 3.452 15.435 16.542 1.00 15.87 217 VAL A O 1
ATOM 1293 N N . GLU A 1 171 ? 3.691 15.184 18.752 1.00 16.36 218 GLU A N 1
ATOM 1294 C CA . GLU A 1 171 ? 4.015 16.592 18.941 1.00 17.14 218 GLU A CA 1
ATOM 1295 C C . GLU A 1 171 ? 5.290 16.995 18.217 1.00 16.88 218 GLU A C 1
ATOM 1296 O O . GLU A 1 171 ? 5.337 18.067 17.612 1.00 17.43 218 GLU A O 1
ATOM 1302 N N . LEU A 1 172 ? 6.314 16.131 18.242 1.00 16.49 219 LEU A N 1
ATOM 1303 C CA . LEU A 1 172 ? 7.546 16.420 17.521 1.00 16.98 219 LEU A CA 1
ATOM 1304 C C . LEU A 1 172 ? 7.232 16.533 16.024 1.00 16.77 219 LEU A C 1
ATOM 1305 O O . LEU A 1 172 ? 7.703 17.447 15.359 1.00 16.41 219 LEU A O 1
ATOM 1310 N N . LEU A 1 173 ? 6.441 15.603 15.490 1.00 15.85 220 LEU A N 1
ATOM 1311 C CA . LEU A 1 173 ? 6.074 15.624 14.076 1.00 16.15 220 LEU A CA 1
ATOM 1312 C C . LEU A 1 173 ? 5.272 16.860 13.717 1.00 16.16 220 LEU A C 1
ATOM 1313 O O . LEU A 1 173 ? 5.402 17.377 12.606 1.00 16.88 220 LEU A O 1
ATOM 1318 N N . GLN A 1 174 ? 4.456 17.345 14.655 1.00 17.24 221 GLN A N 1
ATOM 1319 C CA . GLN A 1 174 ? 3.713 18.596 14.422 1.00 18.09 221 GLN A CA 1
ATOM 1320 C C . GLN A 1 174 ? 4.665 19.811 14.427 1.00 18.08 221 GLN A C 1
ATOM 1321 O O . GLN A 1 174 ? 4.600 20.660 13.528 1.00 18.68 221 GLN A O 1
ATOM 1327 N N . GLU A 1 175 ? 5.581 19.873 15.397 1.00 19.02 222 GLU A N 1
ATOM 1328 C CA . GLU A 1 175 ? 6.577 20.941 15.484 1.00 20.95 222 GLU A CA 1
ATOM 1329 C C . GLU A 1 175 ? 7.457 21.064 14.231 1.00 21.69 222 GLU A C 1
ATOM 1330 O O . GLU A 1 175 ? 7.841 22.174 13.816 1.00 22.26 222 GLU A O 1
ATOM 1336 N N . ARG A 1 176 ? 7.756 19.912 13.629 1.00 21.12 223 ARG A N 1
ATOM 1337 C CA . ARG A 1 176 ? 8.617 19.796 12.462 1.00 21.86 223 ARG A CA 1
ATOM 1338 C C . ARG A 1 176 ? 7.826 19.740 11.151 1.00 21.89 223 ARG A C 1
ATOM 1339 O O . ARG A 1 176 ? 8.371 19.359 10.098 1.00 22.12 223 ARG A O 1
ATOM 1347 N N . ASP A 1 177 ? 6.544 20.118 11.229 1.00 22.48 224 ASP A N 1
ATOM 1348 C CA . ASP A 1 177 ? 5.686 20.380 10.062 1.00 23.57 224 ASP A CA 1
ATOM 1349 C C . ASP A 1 177 ? 5.402 19.140 9.205 1.00 23.58 224 ASP A C 1
ATOM 1350 O O . ASP A 1 177 ? 5.065 19.242 8.015 1.00 24.21 224 ASP A O 1
ATOM 1355 N N . ILE A 1 178 ? 5.508 17.969 9.826 1.00 23.04 225 ILE A N 1
ATOM 1356 C CA . ILE A 1 178 ? 5.183 16.704 9.163 1.00 23.36 225 ILE A CA 1
ATOM 1357 C C . ILE A 1 178 ? 3.685 16.420 9.190 1.00 24.01 225 ILE A C 1
ATOM 1358 O O . ILE A 1 178 ? 3.093 16.096 8.157 1.00 25.30 225 ILE A O 1
ATOM 1363 N N . VAL A 1 179 ? 3.075 16.547 10.360 1.00 24.35 226 VAL A N 1
ATOM 1364 C CA . VAL A 1 179 ? 1.634 16.363 10.475 1.00 25.45 226 VAL A CA 1
ATOM 1365 C C . VAL A 1 179 ? 1.006 17.593 11.127 1.00 25.88 226 VAL A C 1
ATOM 1366 O O . VAL A 1 179 ? -0.225 17.726 11.129 1.00 26.91 226 VAL A O 1
ATOM 1370 N N . GLY B 1 5 ? 0.446 -2.777 -1.869 1.00 19.72 52 GLY B N 1
ATOM 1371 C CA . GLY B 1 5 ? -0.339 -3.194 -3.039 1.00 14.14 52 GLY B CA 1
ATOM 1372 C C . GLY B 1 5 ? 0.180 -4.391 -3.832 1.00 12.48 52 GLY B C 1
ATOM 1373 O O . GLY B 1 5 ? -0.392 -5.507 -3.815 1.00 13.04 52 GLY B O 1
ATOM 1374 N N . CYS B 1 6 ? 1.226 -4.139 -4.613 1.00 10.12 53 CYS B N 1
ATOM 1375 C CA . CYS B 1 6 ? 1.734 -5.174 -5.506 1.00 9.91 53 CYS B CA 1
ATOM 1376 C C . CYS B 1 6 ? 3.114 -4.791 -6.006 1.00 9.04 53 CYS B C 1
ATOM 1377 O O . CYS B 1 6 ? 3.567 -3.668 -5.811 1.00 9.10 53 CYS B O 1
ATOM 1380 N N . THR B 1 7 ? 3.760 -5.710 -6.714 1.00 7.97 54 THR B N 1
ATOM 1381 C CA . THR B 1 7 ? 5.007 -5.377 -7.418 1.00 7.82 54 THR B CA 1
ATOM 1382 C C . THR B 1 7 ? 4.853 -5.580 -8.903 1.00 8.10 54 THR B C 1
ATOM 1383 O O . THR B 1 7 ? 4.416 -6.647 -9.338 1.00 8.50 54 THR B O 1
ATOM 1387 N N . VAL B 1 8 ? 5.163 -4.547 -9.671 1.00 7.94 55 VAL B N 1
ATOM 1388 C CA . VAL B 1 8 ? 5.189 -4.615 -11.129 1.00 8.10 55 VAL B CA 1
ATOM 1389 C C . VAL B 1 8 ? 6.676 -4.688 -11.495 1.00 7.78 55 VAL B C 1
ATOM 1390 O O . VAL B 1 8 ? 7.398 -3.672 -11.388 1.00 8.76 55 VAL B O 1
ATOM 1394 N N . TRP B 1 9 ? 7.119 -5.900 -11.861 1.00 7.64 56 TRP B N 1
ATOM 1395 C CA . TRP B 1 9 ? 8.518 -6.220 -12.054 1.00 7.89 56 TRP B CA 1
ATOM 1396 C C . TRP B 1 9 ? 8.829 -6.124 -13.546 1.00 8.42 56 TRP B C 1
ATOM 1397 O O . TRP B 1 9 ? 8.562 -7.033 -14.310 1.00 8.31 56 TRP B O 1
ATOM 1408 N N . LEU B 1 10 ? 9.372 -5.003 -13.980 1.00 7.96 57 LEU B N 1
ATOM 1409 C CA . LEU B 1 10 ? 9.689 -4.847 -15.398 1.00 8.95 57 LEU B CA 1
ATOM 1410 C C . LEU B 1 10 ? 10.971 -5.589 -15.722 1.00 9.09 57 LEU B C 1
ATOM 1411 O O . LEU B 1 10 ? 11.889 -5.724 -14.887 1.00 10.04 57 LEU B O 1
ATOM 1416 N N . THR B 1 11 ? 11.066 -6.089 -16.944 1.00 6.98 58 THR B N 1
ATOM 1417 C CA . THR B 1 11 ? 12.298 -6.736 -17.383 1.00 8.14 58 THR B CA 1
ATOM 1418 C C . THR B 1 11 ? 12.373 -6.584 -18.885 1.00 8.01 58 THR B C 1
ATOM 1419 O O . THR B 1 11 ? 11.370 -6.605 -19.557 1.00 8.23 58 THR B O 1
ATOM 1423 N N . GLY B 1 12 ? 13.568 -6.369 -19.396 1.00 8.84 59 GLY B N 1
ATOM 1424 C CA . GLY B 1 12 ? 13.721 -6.214 -20.829 1.00 8.25 59 GLY B CA 1
ATOM 1425 C C . GLY B 1 12 ? 15.043 -5.547 -21.145 1.00 8.75 59 GLY B C 1
ATOM 1426 O O . GLY B 1 12 ? 15.735 -4.971 -20.278 1.00 9.25 59 GLY B O 1
ATOM 1427 N N . LEU B 1 13 ? 15.406 -5.607 -22.422 1.00 8.78 60 LEU B N 1
ATOM 1428 C CA . LEU B 1 13 ? 16.705 -5.125 -22.885 1.00 9.64 60 LEU B CA 1
ATOM 1429 C C . LEU B 1 13 ? 16.915 -3.657 -22.593 1.00 10.15 60 LEU B C 1
ATOM 1430 O O . LEU B 1 13 ? 15.974 -2.891 -22.448 1.00 10.23 60 LEU B O 1
ATOM 1435 N N . SER B 1 14 ? 18.188 -3.258 -22.581 1.00 10.88 61 SER B N 1
ATOM 1436 C CA . SER B 1 14 ? 18.499 -1.832 -22.517 1.00 11.32 61 SER B CA 1
ATOM 1437 C C . SER B 1 14 ? 17.833 -1.059 -23.664 1.00 11.40 61 SER B C 1
ATOM 1438 O O . SER B 1 14 ? 18.020 -1.413 -24.838 1.00 11.58 61 SER B O 1
ATOM 1441 N N . GLY B 1 15 ? 17.067 -0.030 -23.347 1.00 11.44 62 GLY B N 1
ATOM 1442 C CA . GLY B 1 15 ? 16.396 0.748 -24.388 1.00 11.66 62 GLY B CA 1
ATOM 1443 C C . GLY B 1 15 ? 15.027 0.244 -24.827 1.00 11.86 62 GLY B C 1
ATOM 1444 O O . GLY B 1 15 ? 14.394 0.845 -25.690 1.00 11.82 62 GLY B O 1
ATOM 1445 N N . ALA B 1 16 ? 14.564 -0.849 -24.218 1.00 10.50 63 ALA B N 1
ATOM 1446 C CA . ALA B 1 16 ? 13.244 -1.415 -24.580 1.00 11.13 63 ALA B CA 1
ATOM 1447 C C . ALA B 1 16 ? 12.075 -0.535 -24.134 1.00 9.86 63 ALA B C 1
ATOM 1448 O O . ALA B 1 16 ? 10.981 -0.551 -24.752 1.00 10.16 63 ALA B O 1
ATOM 1450 N N . GLY B 1 17 ? 12.280 0.223 -23.045 1.00 9.84 64 GLY B N 1
ATOM 1451 C CA . GLY B 1 17 ? 11.268 1.167 -22.610 1.00 10.26 64 GLY B CA 1
ATOM 1452 C C . GLY B 1 17 ? 10.865 1.099 -21.137 1.00 9.10 64 GLY B C 1
ATOM 1453 O O . GLY B 1 17 ? 9.839 1.612 -20.770 1.00 9.16 64 GLY B O 1
ATOM 1454 N N . LYS B 1 18 ? 11.679 0.450 -20.310 1.00 8.93 65 LYS B N 1
ATOM 1455 C CA . LYS B 1 18 ? 11.352 0.305 -18.877 1.00 9.49 65 LYS B CA 1
ATOM 1456 C C . LYS B 1 18 ? 11.244 1.632 -18.129 1.00 9.86 65 LYS B C 1
ATOM 1457 O O . LYS B 1 18 ? 10.288 1.857 -17.419 1.00 11.58 65 LYS B O 1
ATOM 1463 N N . THR B 1 19 ? 12.237 2.505 -18.303 1.00 9.99 66 THR B N 1
ATOM 1464 C CA . THR B 1 19 ? 12.213 3.811 -17.641 1.00 10.91 66 THR B CA 1
ATOM 1465 C C . THR B 1 19 ? 10.962 4.584 -18.082 1.00 10.24 66 THR B C 1
ATOM 14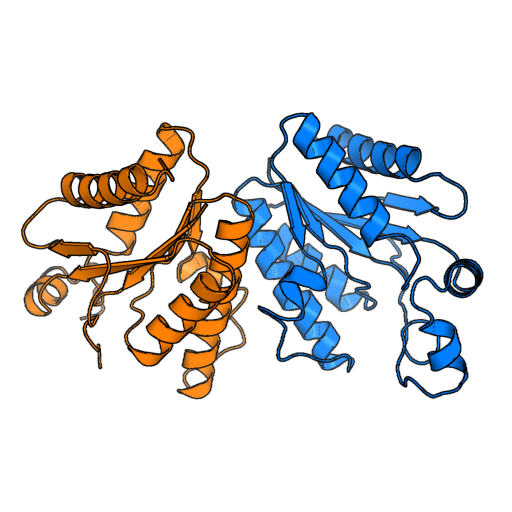66 O O . THR B 1 19 ? 10.222 5.165 -17.280 1.00 11.06 66 THR B O 1
ATOM 1470 N N . THR B 1 20 ? 10.698 4.548 -19.382 1.00 9.38 67 THR B N 1
ATOM 1471 C CA . THR B 1 20 ? 9.587 5.297 -19.959 1.00 10.91 67 THR B CA 1
ATOM 1472 C C . THR B 1 20 ? 8.247 4.772 -19.490 1.00 10.64 67 THR B C 1
ATOM 1473 O O . THR B 1 20 ? 7.357 5.555 -19.081 1.00 11.29 67 THR B O 1
ATOM 1477 N N . VAL B 1 21 ? 8.083 3.450 -19.484 1.00 10.63 68 VAL B N 1
ATOM 1478 C CA . VAL B 1 21 ? 6.835 2.868 -19.038 1.00 11.37 68 VAL B CA 1
ATOM 1479 C C . VAL B 1 21 ? 6.675 3.140 -17.531 1.00 10.73 68 VAL B C 1
ATOM 1480 O O . VAL B 1 21 ? 5.588 3.509 -17.073 1.00 10.56 68 VAL B O 1
ATOM 1484 N N . SER B 1 22 ? 7.753 2.930 -16.767 1.00 10.72 69 SER B N 1
ATOM 1485 C CA . SER B 1 22 ? 7.621 3.119 -15.299 1.00 11.12 69 SER B CA 1
ATOM 1486 C C . SER B 1 22 ? 7.219 4.549 -14.941 1.00 11.31 69 SER B C 1
ATOM 1487 O O . SER B 1 22 ? 6.345 4.760 -14.085 1.00 10.73 69 SER B O 1
ATOM 1490 N N . MET B 1 23 ? 7.802 5.526 -15.644 1.00 11.76 70 MET B N 1
ATOM 1491 C CA . MET B 1 23 ? 7.485 6.929 -15.381 1.00 15.71 70 MET B CA 1
ATOM 1492 C C . MET B 1 23 ? 6.044 7.208 -15.750 1.00 13.00 70 MET B C 1
ATOM 1493 O O . MET B 1 23 ? 5.325 7.845 -14.986 1.00 12.23 70 MET B O 1
ATOM 1498 N N . ALA B 1 24 ? 5.597 6.737 -16.917 1.00 12.42 71 ALA B N 1
ATOM 1499 C CA . ALA B 1 24 ? 4.226 7.043 -17.313 1.00 12.49 71 ALA B CA 1
ATOM 1500 C C . ALA B 1 24 ? 3.224 6.261 -16.442 1.00 11.50 71 ALA B C 1
ATOM 1501 O O . ALA B 1 24 ? 2.144 6.747 -16.121 1.00 13.73 71 ALA B O 1
ATOM 1503 N N . LEU B 1 25 ? 3.586 5.044 -16.040 1.00 11.62 72 LEU B N 1
ATOM 1504 C CA . LEU B 1 25 ? 2.702 4.270 -15.162 1.00 10.66 72 LEU B CA 1
ATOM 1505 C C . LEU B 1 25 ? 2.542 4.925 -13.770 1.00 11.20 72 LEU B C 1
ATOM 1506 O O . LEU B 1 25 ? 1.430 5.037 -13.258 1.00 10.82 72 LEU B O 1
ATOM 1511 N N . GLU B 1 26 ? 3.646 5.369 -13.187 1.00 11.29 73 GLU B N 1
ATOM 1512 C CA . GLU B 1 26 ? 3.617 6.049 -11.901 1.00 11.31 73 GLU B CA 1
ATOM 1513 C C . GLU B 1 26 ? 2.769 7.323 -12.005 1.00 11.74 73 GLU B C 1
ATOM 1514 O O . GLU B 1 26 ? 1.962 7.574 -11.116 1.00 12.14 73 GLU B O 1
ATOM 1520 N N . GLU B 1 27 ? 2.935 8.084 -13.093 1.00 12.51 74 GLU B N 1
ATOM 1521 C CA . GLU B 1 27 ? 2.151 9.293 -13.347 1.00 14.52 74 GLU B CA 1
ATOM 1522 C C . GLU B 1 27 ? 0.665 8.994 -13.345 1.00 14.72 74 GLU B C 1
ATOM 1523 O O . GLU B 1 27 ? -0.121 9.666 -12.666 1.00 13.63 74 GLU B O 1
ATOM 1529 N N . TYR B 1 28 ? 0.255 7.968 -14.078 1.00 13.19 75 TYR B N 1
ATOM 1530 C CA . TYR B 1 28 ? -1.144 7.575 -14.110 1.00 13.77 75 TYR B CA 1
ATOM 1531 C C . TYR B 1 28 ? -1.649 7.212 -12.703 1.00 14.47 75 TYR B C 1
ATOM 1532 O O . TYR B 1 28 ? -2.714 7.626 -12.263 1.00 14.16 75 TYR B O 1
ATOM 1541 N N . LEU B 1 29 ? -0.871 6.432 -11.965 1.00 13.06 76 LEU B N 1
ATOM 1542 C CA . LEU B 1 29 ? -1.341 5.965 -10.675 1.00 13.03 76 LEU B CA 1
ATOM 1543 C C . LEU B 1 29 ? -1.473 7.134 -9.705 1.00 13.06 76 LEU B C 1
ATOM 1544 O O . LEU B 1 29 ? -2.498 7.247 -9.006 1.00 13.78 76 LEU B O 1
ATOM 1549 N N . VAL B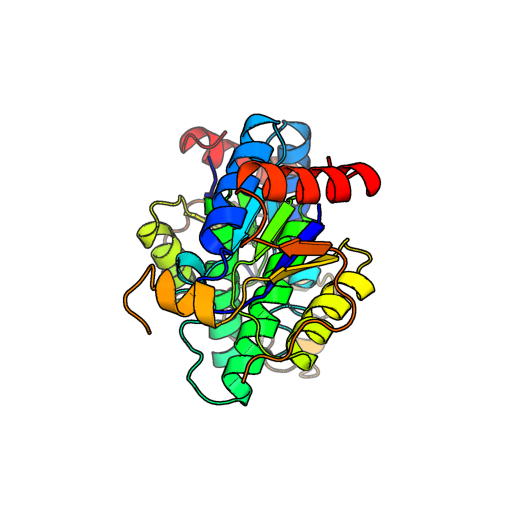 1 30 ? -0.474 8.009 -9.683 1.00 13.80 77 VAL B N 1
ATOM 1550 C CA . VAL B 1 30 ? -0.483 9.154 -8.748 1.00 15.72 77 VAL B CA 1
ATOM 1551 C C . VAL B 1 30 ? -1.670 10.060 -9.039 1.00 16.71 77 VAL B C 1
ATOM 1552 O O . VAL B 1 30 ? -2.403 10.472 -8.129 1.00 15.28 77 VAL B O 1
ATOM 1556 N N . CYS B 1 31 ? -1.920 10.303 -10.312 1.00 16.58 78 CYS B N 1
ATOM 1557 C CA . CYS B 1 31 ? -3.041 11.178 -10.639 1.00 18.71 78 CYS B CA 1
ATOM 1558 C C . CYS B 1 31 ? -4.411 10.524 -10.370 1.00 18.21 78 CYS B C 1
ATOM 1559 O O . CYS B 1 31 ? -5.441 11.214 -10.280 1.00 18.74 78 CYS B O 1
ATOM 1562 N N . HIS B 1 32 ? -4.435 9.202 -10.211 1.00 16.69 79 HIS B N 1
ATOM 1563 C CA . HIS B 1 32 ? -5.656 8.486 -9.839 1.00 16.35 79 HIS B CA 1
ATOM 1564 C C . HIS B 1 32 ? -5.723 8.157 -8.361 1.00 16.12 79 HIS B C 1
ATOM 1565 O O . HIS B 1 32 ? -6.584 7.393 -7.921 1.00 16.78 79 HIS B O 1
ATOM 1572 N N . GLY B 1 33 ? -4.817 8.756 -7.599 1.00 14.93 80 GLY B N 1
ATOM 1573 C CA . GLY B 1 33 ? -4.823 8.611 -6.147 1.00 16.42 80 GLY B CA 1
ATOM 1574 C C . GLY B 1 33 ? -4.327 7.262 -5.635 1.00 15.87 80 GLY B C 1
ATOM 1575 O O . GLY B 1 33 ? -4.623 6.893 -4.483 1.00 16.70 80 GLY B O 1
ATOM 1576 N N . ILE B 1 34 ? -3.550 6.545 -6.465 1.00 14.95 81 ILE B N 1
ATOM 1577 C CA . ILE B 1 34 ? -3.031 5.225 -6.080 1.00 14.58 81 ILE B CA 1
ATOM 1578 C C . ILE B 1 34 ? -1.573 5.369 -5.693 1.00 14.27 81 ILE B C 1
ATOM 1579 O O . ILE B 1 34 ? -0.754 5.772 -6.523 1.00 15.86 81 ILE B O 1
ATOM 1584 N N . PRO B 1 35 ? -1.251 5.054 -4.428 1.00 14.18 82 PRO B N 1
ATOM 1585 C CA . PRO B 1 35 ? 0.116 5.163 -3.942 1.00 14.76 82 PRO B CA 1
ATOM 1586 C C . PRO B 1 35 ? 1.054 4.251 -4.735 1.00 14.11 82 PRO B C 1
ATOM 1587 O O . PRO B 1 35 ? 0.742 3.081 -4.994 1.00 13.53 82 PRO B O 1
ATOM 1591 N N . CYS B 1 36 ? 2.207 4.788 -5.082 1.00 14.72 83 CYS B N 1
ATOM 1592 C CA . CYS B 1 36 ? 3.131 3.999 -5.858 1.00 15.56 83 CYS B CA 1
ATOM 1593 C C . CYS B 1 36 ? 4.534 4.563 -5.754 1.00 15.31 83 CYS B C 1
ATOM 1594 O O . CYS B 1 36 ? 4.725 5.736 -5.373 1.00 17.66 83 CYS B O 1
ATOM 1597 N N . TYR B 1 37 ? 5.517 3.707 -6.021 1.00 12.86 84 TYR B N 1
ATOM 1598 C CA . TYR B 1 37 ? 6.909 4.140 -5.977 1.00 11.49 84 TYR B CA 1
ATOM 1599 C C . TYR B 1 37 ? 7.715 3.260 -6.918 1.00 10.10 84 TYR B C 1
ATOM 1600 O O . TYR B 1 37 ? 7.420 2.060 -7.065 1.00 11.63 84 TYR B O 1
ATOM 1609 N N . THR B 1 38 ? 8.724 3.840 -7.544 1.00 10.61 85 THR B N 1
ATOM 1610 C CA . THR B 1 38 ? 9.578 3.122 -8.486 1.00 10.27 85 THR B CA 1
ATOM 1611 C C . THR B 1 38 ? 10.941 2.899 -7.881 1.00 9.94 85 THR B C 1
ATOM 1612 O O . THR B 1 38 ? 11.549 3.835 -7.345 1.00 10.26 85 THR B O 1
ATOM 1616 N N . LEU B 1 39 ? 11.413 1.658 -7.980 1.00 9.12 86 LEU B N 1
ATOM 1617 C CA . LEU B 1 39 ? 12.807 1.342 -7.714 1.00 8.51 86 LEU B CA 1
ATOM 1618 C C . LEU B 1 39 ? 13.561 1.228 -9.017 1.00 9.52 86 LEU B C 1
ATOM 1619 O O . LEU B 1 39 ? 13.096 0.557 -9.945 1.00 8.58 86 LEU B O 1
ATOM 1624 N N . ASP B 1 40 ? 14.695 1.901 -9.106 1.00 9.46 87 ASP B N 1
ATOM 1625 C CA . ASP B 1 40 ? 15.480 1.890 -10.320 1.00 10.00 87 ASP B CA 1
ATOM 1626 C C . ASP B 1 40 ? 16.954 2.105 -9.988 1.00 10.22 87 ASP B C 1
ATOM 1627 O O . ASP B 1 40 ? 17.324 2.190 -8.813 1.00 9.45 87 ASP B O 1
ATOM 1632 N N . GLY B 1 41 ? 17.810 2.157 -11.003 1.00 10.02 88 GLY B N 1
ATOM 1633 C CA . GLY B 1 41 ? 19.235 2.296 -10.744 1.00 11.57 88 GLY B CA 1
ATOM 1634 C C . GLY B 1 41 ? 19.550 3.556 -9.954 1.00 11.92 88 GLY B C 1
ATOM 1635 O O . GLY B 1 41 ? 20.393 3.542 -9.039 1.00 12.77 88 GLY B O 1
ATOM 1636 N N . ASP B 1 42 ? 18.845 4.640 -10.271 1.00 13.01 89 ASP B N 1
ATOM 1637 C CA . ASP B 1 42 ? 19.084 5.942 -9.651 1.00 15.58 89 ASP B CA 1
ATOM 1638 C C . ASP B 1 42 ? 18.844 5.932 -8.141 1.00 15.27 89 ASP B C 1
ATOM 1639 O O . ASP B 1 42 ? 19.509 6.678 -7.419 1.00 16.95 89 ASP B O 1
ATOM 1644 N N . ASN B 1 43 ? 17.920 5.107 -7.632 1.00 13.17 90 ASN B N 1
ATOM 1645 C CA . ASN B 1 43 ? 17.711 5.103 -6.182 1.00 12.52 90 ASN B CA 1
ATOM 1646 C C . ASN B 1 43 ? 18.212 3.865 -5.454 1.00 11.86 90 ASN B C 1
ATOM 1647 O O . ASN B 1 43 ? 18.168 3.835 -4.219 1.00 12.79 90 ASN B O 1
ATOM 1652 N N . ILE B 1 44 ? 18.737 2.881 -6.183 1.00 10.52 91 ILE B N 1
ATOM 1653 C CA . ILE B 1 44 ? 19.263 1.654 -5.583 1.00 10.56 91 ILE B CA 1
ATOM 1654 C C . ILE B 1 44 ? 20.778 1.502 -5.661 1.00 11.68 91 ILE B C 1
ATOM 1655 O O . ILE B 1 44 ? 21.415 1.081 -4.691 1.00 10.99 91 ILE B O 1
ATOM 1660 N N . ARG B 1 45 ? 21.368 1.792 -6.822 1.00 12.66 92 ARG B N 1
ATOM 1661 C CA . ARG B 1 45 ? 22.758 1.477 -7.059 1.00 15.33 92 ARG B CA 1
ATOM 1662 C C . ARG B 1 45 ? 23.753 2.183 -6.142 1.00 15.45 92 ARG B C 1
ATOM 1663 O O . ARG B 1 45 ? 24.789 1.617 -5.830 1.00 17.21 92 ARG B O 1
ATOM 1671 N N . GLN B 1 46 ? 23.464 3.419 -5.761 1.00 15.82 93 GLN B N 1
ATOM 1672 C CA . GLN B 1 46 ? 24.370 4.171 -4.876 1.00 17.58 93 GLN B CA 1
ATOM 1673 C C . GLN B 1 46 ? 23.839 4.268 -3.449 1.00 15.92 93 GLN B C 1
ATOM 1674 O O . GLN B 1 46 ? 24.343 5.044 -2.629 1.00 16.63 93 GLN B O 1
ATOM 1680 N N . GLY B 1 47 ? 22.794 3.499 -3.160 1.00 13.11 94 GLY B N 1
ATOM 1681 C CA . GLY B 1 47 ? 22.250 3.442 -1.820 1.00 11.96 94 GLY B CA 1
ATOM 1682 C C . GLY B 1 47 ? 22.331 2.058 -1.252 1.00 9.84 94 GLY B C 1
ATOM 1683 O O . GLY B 1 47 ? 23.417 1.567 -0.900 1.00 11.30 94 GLY B O 1
ATOM 1684 N N . LEU B 1 48 ? 21.190 1.384 -1.267 1.00 8.77 95 LEU B N 1
ATOM 1685 C CA . LEU B 1 48 ? 21.108 0.044 -0.698 1.00 9.32 95 LEU B CA 1
ATOM 1686 C C . LEU B 1 48 ? 22.177 -0.888 -1.290 1.00 10.82 95 LEU B C 1
ATOM 1687 O O . LEU B 1 48 ? 22.795 -1.668 -0.566 1.00 11.24 95 LEU B O 1
ATOM 1692 N N . ASN B 1 49 ? 22.401 -0.782 -2.599 1.00 10.87 96 ASN B N 1
ATOM 1693 C CA . ASN B 1 49 ? 23.294 -1.745 -3.245 1.00 10.52 96 ASN B CA 1
ATOM 1694 C C . ASN B 1 49 ? 24.679 -1.201 -3.586 1.00 12.48 96 ASN B C 1
ATOM 1695 O O . ASN B 1 49 ? 25.399 -1.755 -4.404 1.00 12.13 96 ASN B O 1
ATOM 1700 N N . LYS B 1 50 ? 25.077 -0.140 -2.901 1.00 12.86 97 LYS B N 1
ATOM 1701 C CA . LYS B 1 50 ? 26.381 0.451 -3.188 1.00 15.07 97 LYS B CA 1
ATOM 1702 C C . LYS B 1 50 ? 27.554 -0.486 -2.876 1.00 14.87 97 LYS B C 1
ATOM 1703 O O . LYS B 1 50 ? 28.648 -0.345 -3.444 1.00 16.19 97 LYS B O 1
ATOM 1709 N N . ASN B 1 51 ? 27.342 -1.459 -1.990 1.00 13.34 98 ASN B N 1
ATOM 1710 C CA . ASN B 1 51 ? 28.423 -2.364 -1.563 1.00 13.62 98 ASN B CA 1
ATOM 1711 C C . ASN B 1 51 ? 28.406 -3.692 -2.315 1.00 14.40 98 ASN B C 1
ATOM 1712 O O . ASN B 1 51 ? 28.886 -4.723 -1.804 1.00 16.24 98 ASN B O 1
ATOM 1717 N N . LEU B 1 52 ? 27.800 -3.684 -3.498 1.00 13.25 99 LEU B N 1
ATOM 1718 C CA . LEU B 1 52 ? 27.791 -4.839 -4.360 1.00 13.94 99 LEU B CA 1
ATOM 1719 C C . LEU B 1 52 ? 28.508 -4.522 -5.658 1.00 14.27 99 LEU B C 1
ATOM 1720 O O . LEU B 1 52 ? 28.262 -3.483 -6.271 1.00 15.56 99 LEU B O 1
ATOM 1725 N N . GLY B 1 53 ? 29.350 -5.464 -6.084 1.00 15.91 100 GLY B N 1
ATOM 1726 C CA . GLY B 1 53 ? 30.148 -5.288 -7.296 1.00 16.71 100 GLY B CA 1
ATOM 1727 C C . GLY B 1 53 ? 29.625 -6.050 -8.488 1.00 17.65 100 GLY B C 1
ATOM 1728 O O . GLY B 1 53 ? 28.432 -6.340 -8.591 1.00 16.81 100 GLY B O 1
ATOM 1729 N N . PHE B 1 54 ? 30.551 -6.372 -9.387 1.00 18.51 101 PHE B N 1
ATOM 1730 C CA . PHE B 1 54 ? 30.260 -6.987 -10.679 1.00 18.61 101 PHE B CA 1
ATOM 1731 C C . PHE B 1 54 ? 30.128 -8.528 -10.703 1.00 18.82 101 PHE B C 1
ATOM 1732 O O . PHE B 1 54 ? 29.611 -9.064 -11.675 1.00 18.28 101 PHE B O 1
ATOM 1734 N N . SER B 1 55 ? 30.568 -9.238 -9.660 1.00 17.73 102 SER B N 1
ATOM 1735 C CA . SER B 1 55 ? 30.559 -10.708 -9.662 1.00 18.03 102 SER B CA 1
ATOM 1736 C C . SER B 1 55 ? 29.164 -11.311 -9.785 1.00 16.98 102 SER B C 1
ATOM 1737 O O . SER B 1 55 ? 28.179 -10.693 -9.337 1.00 16.16 102 SER B O 1
ATOM 1740 N N . PRO B 1 56 ? 29.043 -12.515 -10.377 1.00 15.80 103 PRO B N 1
ATOM 1741 C CA . PRO B 1 56 ? 27.718 -13.138 -10.417 1.00 15.21 103 PRO B CA 1
ATOM 1742 C C . PRO B 1 56 ? 27.016 -13.176 -9.054 1.00 14.69 103 PRO B C 1
ATOM 1743 O O . PRO B 1 56 ? 25.806 -12.930 -8.956 1.00 14.02 103 PRO B O 1
ATOM 1747 N N . GLU B 1 57 ? 27.768 -13.517 -8.016 1.00 14.67 104 GLU B N 1
ATOM 1748 C CA . GLU B 1 57 ? 27.228 -13.606 -6.678 1.00 14.09 104 GLU B CA 1
ATOM 1749 C C . GLU B 1 57 ? 26.633 -12.242 -6.264 1.00 13.02 104 GLU B C 1
ATOM 1750 O O . GLU B 1 57 ? 25.533 -12.195 -5.704 1.00 13.01 104 GLU B O 1
ATOM 1756 N N . ASP B 1 58 ? 27.353 -11.158 -6.523 1.00 13.28 105 ASP B N 1
ATOM 1757 C CA . ASP B 1 58 ? 26.872 -9.852 -6.129 1.00 13.14 105 ASP B CA 1
ATOM 1758 C C . ASP B 1 58 ? 25.698 -9.406 -6.975 1.00 12.46 105 ASP B C 1
ATOM 1759 O O . ASP B 1 58 ? 24.831 -8.710 -6.481 1.00 12.55 105 ASP B O 1
ATOM 1764 N N . ARG B 1 59 ? 25.660 -9.802 -8.245 1.00 11.19 106 ARG B N 1
ATOM 1765 C CA . ARG B 1 59 ? 24.526 -9.419 -9.050 1.00 11.56 106 ARG B CA 1
ATOM 1766 C C . ARG B 1 59 ? 23.292 -10.163 -8.580 1.00 11.92 106 ARG B C 1
ATOM 1767 O O . ARG B 1 59 ? 22.189 -9.580 -8.578 1.00 10.80 106 ARG B O 1
ATOM 1775 N N . GLU B 1 60 ? 23.449 -11.411 -8.130 1.00 11.60 107 GLU B N 1
ATOM 1776 C CA . GLU B 1 60 ? 22.317 -12.180 -7.610 1.00 12.35 107 GLU B CA 1
ATOM 1777 C C . GLU B 1 60 ? 21.783 -11.530 -6.337 1.00 11.25 107 GLU B C 1
ATOM 1778 O O . GLU B 1 60 ? 20.575 -11.449 -6.135 1.00 10.46 107 GLU B O 1
ATOM 1784 N N . GLU B 1 61 ? 22.712 -11.045 -5.510 1.00 11.06 108 GLU B N 1
ATOM 1785 C CA . GLU B 1 61 ? 22.337 -10.380 -4.259 1.00 10.81 108 GLU B CA 1
ATOM 1786 C C . GLU B 1 61 ? 21.705 -9.029 -4.572 1.00 10.20 108 GLU B C 1
ATOM 1787 O O . GLU B 1 61 ? 20.764 -8.608 -3.895 1.00 10.04 108 GLU B O 1
ATOM 1793 N N . ASN B 1 62 ? 22.164 -8.367 -5.629 1.00 9.97 109 ASN B N 1
ATOM 1794 C CA . ASN B 1 62 ? 21.536 -7.126 -6.059 1.00 9.80 109 ASN B CA 1
ATOM 1795 C C . ASN B 1 62 ? 20.040 -7.315 -6.306 1.00 10.04 109 ASN B C 1
ATOM 1796 O O . ASN B 1 62 ? 19.176 -6.578 -5.784 1.00 9.86 109 ASN B O 1
ATOM 1801 N N . VAL B 1 63 ? 19.701 -8.317 -7.104 1.00 9.63 110 VAL B N 1
ATOM 1802 C CA . VAL B 1 63 ? 18.307 -8.554 -7.414 1.00 9.30 110 VAL B CA 1
ATOM 1803 C C . VAL B 1 63 ? 17.541 -8.991 -6.157 1.00 9.82 110 VAL B C 1
ATOM 1804 O O . VAL B 1 63 ? 16.413 -8.543 -5.935 1.00 9.64 110 VAL B O 1
ATOM 1808 N N . ARG B 1 64 ? 18.136 -9.854 -5.327 1.00 9.08 111 ARG B N 1
ATOM 1809 C CA . ARG B 1 64 ? 17.458 -10.328 -4.127 1.00 9.06 111 ARG B CA 1
ATOM 1810 C C . ARG B 1 64 ? 17.075 -9.165 -3.202 1.00 8.92 111 ARG B C 1
ATOM 1811 O O . ARG B 1 64 ? 15.932 -9.099 -2.722 1.00 8.76 111 ARG B O 1
ATOM 1819 N N . ARG B 1 65 ? 17.982 -8.208 -3.034 1.00 8.20 112 ARG B N 1
ATOM 1820 C CA . ARG B 1 65 ? 17.686 -7.072 -2.191 1.00 8.39 112 ARG B CA 1
ATOM 1821 C C . ARG B 1 65 ? 16.602 -6.180 -2.796 1.00 8.28 112 ARG B C 1
ATOM 1822 O O . ARG B 1 65 ? 15.701 -5.727 -2.100 1.00 8.18 112 ARG B O 1
ATOM 1830 N N . ILE B 1 66 ? 16.676 -5.928 -4.107 1.00 7.39 113 ILE B N 1
ATOM 1831 C CA . ILE B 1 66 ? 15.609 -5.168 -4.782 1.00 8.23 113 ILE B CA 1
ATOM 1832 C C . ILE B 1 66 ? 14.257 -5.848 -4.569 1.00 8.37 113 ILE B C 1
ATOM 1833 O O . ILE B 1 66 ? 13.273 -5.196 -4.246 1.00 8.46 113 ILE B O 1
ATOM 1838 N N . ALA B 1 67 ? 14.209 -7.161 -4.763 1.00 7.91 114 ALA B N 1
ATOM 1839 C CA . ALA B 1 67 ? 12.946 -7.906 -4.571 1.00 8.13 114 ALA B CA 1
ATOM 1840 C C . ALA B 1 67 ? 12.454 -7.803 -3.140 1.00 7.74 114 ALA B C 1
ATOM 1841 O O . ALA B 1 67 ? 11.249 -7.627 -2.921 1.00 8.47 114 ALA B O 1
ATOM 1843 N N . GLU B 1 68 ? 13.364 -7.868 -2.171 1.00 7.57 115 GLU B N 1
ATOM 1844 C CA . GLU B 1 68 ? 12.891 -7.768 -0.799 1.00 7.87 115 GLU B CA 1
ATOM 1845 C C . GLU B 1 68 ? 12.373 -6.351 -0.504 1.00 7.48 115 GLU B C 1
ATOM 1846 O O . GLU B 1 68 ? 11.382 -6.193 0.227 1.00 7.39 115 GLU B O 1
ATOM 1852 N N . VAL B 1 69 ? 12.987 -5.316 -1.070 1.00 7.57 116 VAL B N 1
ATOM 1853 C CA . VAL B 1 69 ? 12.473 -3.967 -0.893 1.00 8.61 116 VAL B CA 1
ATOM 1854 C C . VAL B 1 69 ? 11.117 -3.786 -1.590 1.00 8.12 116 VAL B C 1
ATOM 1855 O O . VAL B 1 69 ? 10.179 -3.206 -1.013 1.00 8.14 116 VAL B O 1
ATOM 1859 N N . ALA B 1 70 ? 11.000 -4.270 -2.827 1.00 8.08 117 ALA B N 1
ATOM 1860 C CA . ALA B 1 70 ? 9.688 -4.194 -3.487 1.00 7.86 117 ALA B CA 1
ATOM 1861 C C . ALA B 1 70 ? 8.596 -4.877 -2.642 1.00 7.42 117 ALA B C 1
ATOM 1862 O O . ALA B 1 70 ? 7.475 -4.369 -2.536 1.00 8.68 117 ALA B O 1
ATOM 1864 N N . LYS B 1 71 ? 8.919 -6.008 -2.021 1.00 7.37 118 LYS B N 1
ATOM 1865 C CA . LYS B 1 71 ? 7.984 -6.732 -1.182 1.00 8.81 118 LYS B CA 1
ATOM 1866 C C . LYS B 1 71 ? 7.519 -5.873 -0.006 1.00 8.43 118 LYS B C 1
ATOM 1867 O O . LYS B 1 71 ? 6.334 -5.884 0.321 1.00 9.74 118 LYS B O 1
ATOM 1873 N N . LEU B 1 72 ? 8.429 -5.114 0.595 1.00 8.70 119 LEU B N 1
ATOM 1874 C CA . LEU B 1 72 ? 8.025 -4.218 1.685 1.00 8.09 119 LEU B CA 1
ATOM 1875 C C . LEU B 1 72 ? 7.087 -3.141 1.177 1.00 8.30 119 LEU B C 1
ATOM 1876 O O . LEU B 1 72 ? 6.084 -2.828 1.848 1.00 9.29 119 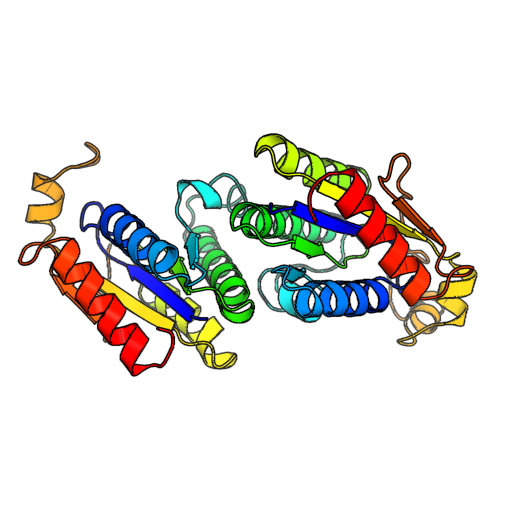LEU B O 1
ATOM 1881 N N . PHE B 1 73 ? 7.380 -2.565 -0.002 1.00 8.31 120 PHE B N 1
ATOM 1882 C CA . PHE B 1 73 ? 6.451 -1.588 -0.568 1.00 8.80 120 PHE B CA 1
ATOM 1883 C C . PHE B 1 73 ? 5.071 -2.160 -0.852 1.00 8.29 120 PHE B C 1
ATOM 1884 O O . PHE B 1 73 ? 4.033 -1.548 -0.557 1.00 9.80 120 PHE B O 1
ATOM 1892 N N . ALA B 1 74 ? 5.060 -3.349 -1.427 1.00 8.83 121 ALA B N 1
ATOM 1893 C CA . ALA B 1 74 ? 3.804 -4.045 -1.680 1.00 9.26 121 ALA B CA 1
ATOM 1894 C C . ALA B 1 74 ? 3.033 -4.310 -0.387 1.00 9.43 121 ALA B C 1
ATOM 1895 O O . ALA B 1 74 ? 1.824 -4.081 -0.302 1.00 11.03 121 ALA B O 1
ATOM 1897 N N . ASP B 1 75 ? 3.742 -4.766 0.635 1.00 10.39 122 ASP B N 1
ATOM 1898 C CA . ASP B 1 75 ? 3.120 -5.026 1.935 1.00 10.75 122 ASP B CA 1
ATOM 1899 C C . ASP B 1 75 ? 2.560 -3.756 2.569 1.00 11.62 122 ASP B C 1
ATOM 1900 O O . ASP B 1 75 ? 1.515 -3.805 3.273 1.00 13.40 122 ASP B O 1
ATOM 1905 N N . ALA B 1 76 ? 3.231 -2.636 2.303 1.00 10.74 123 ALA B N 1
ATOM 1906 C CA . ALA B 1 76 ? 2.811 -1.328 2.807 1.00 11.50 123 ALA B CA 1
ATOM 1907 C C . ALA B 1 76 ? 1.584 -0.780 2.071 1.00 12.45 123 ALA B C 1
ATOM 1908 O O . ALA B 1 76 ? 0.998 0.241 2.485 1.00 14.29 123 ALA B O 1
ATOM 1910 N N . GLY B 1 77 ? 1.230 -1.398 0.952 1.00 11.20 124 GLY B N 1
ATOM 1911 C CA . GLY B 1 77 ? 0.038 -1.035 0.215 1.00 11.18 124 GLY B CA 1
ATOM 1912 C C . GLY B 1 77 ? 0.328 -0.219 -1.027 1.00 11.09 124 GLY B C 1
ATOM 1913 O O . GLY B 1 77 ? -0.629 0.290 -1.640 1.00 12.77 124 GLY B O 1
ATOM 1914 N N . LEU B 1 78 ? 1.618 -0.085 -1.399 1.00 10.41 125 LEU B N 1
ATOM 1915 C CA . LEU B 1 78 ? 2.005 0.643 -2.616 1.00 10.29 125 LEU B CA 1
ATOM 1916 C C . LEU B 1 78 ? 2.056 -0.240 -3.842 1.00 10.03 125 LEU B C 1
ATOM 1917 O O . LEU B 1 78 ? 2.266 -1.454 -3.728 1.00 9.97 125 LEU B O 1
ATOM 1922 N N . VAL B 1 79 ? 1.807 0.357 -5.000 1.00 10.05 126 VAL B N 1
ATOM 1923 C CA . VAL B 1 79 ? 2.241 -0.290 -6.252 1.00 9.28 126 VAL B CA 1
ATOM 1924 C C . VAL B 1 79 ? 3.709 0.015 -6.399 1.00 9.93 126 VAL B C 1
ATOM 1925 O O . VAL B 1 79 ? 4.084 1.172 -6.570 1.00 11.47 126 VAL B O 1
ATOM 1929 N N . CYS B 1 80 ? 4.549 -1.011 -6.288 1.00 9.01 127 CYS B N 1
ATOM 1930 C CA . CYS B 1 80 ? 5.994 -0.839 -6.417 1.00 8.53 127 CYS B CA 1
ATOM 1931 C C . CYS B 1 80 ? 6.398 -1.264 -7.815 1.00 8.93 127 CYS B C 1
ATOM 1932 O O . CYS B 1 80 ? 6.214 -2.431 -8.186 1.00 10.04 127 CYS B O 1
ATOM 1935 N N . ILE B 1 81 ? 6.979 -0.352 -8.577 1.00 7.99 128 ILE B N 1
ATOM 1936 C CA . ILE B 1 81 ? 7.430 -0.683 -9.931 1.00 8.31 128 ILE B CA 1
ATOM 1937 C C . ILE B 1 81 ? 8.942 -0.807 -9.899 1.00 8.43 128 ILE B C 1
ATOM 1938 O O . ILE B 1 81 ? 9.608 0.103 -9.412 1.00 9.06 128 ILE B O 1
ATOM 1943 N N . THR B 1 82 ? 9.506 -1.913 -10.401 1.00 8.65 129 THR B N 1
ATOM 1944 C CA . THR B 1 82 ? 10.952 -2.047 -10.497 1.00 9.10 129 THR B CA 1
ATOM 1945 C C . THR B 1 82 ? 11.353 -1.930 -11.958 1.00 9.00 129 THR B C 1
ATOM 1946 O O . THR B 1 82 ? 10.724 -2.546 -12.821 1.00 9.60 129 THR B O 1
ATOM 1950 N N . SER B 1 83 ? 12.382 -1.142 -12.216 1.00 9.53 130 SER B N 1
ATOM 1951 C CA . SER B 1 83 ? 12.794 -0.820 -13.559 1.00 10.65 130 SER B CA 1
ATOM 1952 C C . SER B 1 83 ? 14.249 -1.207 -13.733 1.00 12.50 130 SER B C 1
ATOM 1953 O O . SER B 1 83 ? 15.170 -0.364 -13.616 1.00 13.65 130 SER B O 1
ATOM 1956 N N . PHE B 1 84 ? 14.482 -2.490 -13.924 1.00 9.95 131 PHE B N 1
ATOM 1957 C CA . PHE B 1 84 ? 15.842 -3.027 -14.132 1.00 10.37 131 PHE B CA 1
ATOM 1958 C C . PHE B 1 84 ? 15.801 -4.014 -15.291 1.00 10.30 131 PHE B C 1
ATOM 1959 O O . PHE B 1 84 ? 14.780 -4.639 -15.529 1.00 11.96 131 PHE B O 1
ATOM 1967 N N . ILE B 1 85 ? 16.915 -4.200 -15.982 1.00 9.56 132 ILE B N 1
ATOM 1968 C CA . ILE B 1 85 ? 16.957 -5.145 -17.096 1.00 10.05 132 ILE B CA 1
ATOM 1969 C C . ILE B 1 85 ? 16.530 -6.495 -16.603 1.00 9.33 132 ILE B C 1
ATOM 1970 O O . ILE B 1 85 ? 15.699 -7.172 -17.259 1.00 10.36 132 ILE B O 1
ATOM 1975 N N . SER B 1 86 ? 17.032 -6.873 -15.440 1.00 10.22 133 SER B N 1
ATOM 1976 C CA . SER B 1 86 ? 16.634 -8.130 -14.822 1.00 11.34 133 SER B CA 1
ATOM 1977 C C . SER B 1 86 ? 16.835 -9.315 -15.800 1.00 11.59 133 SER B C 1
ATOM 1978 O O . SER B 1 86 ? 15.865 -9.981 -16.185 1.00 11.08 133 SER B O 1
ATOM 1981 N N . PRO B 1 87 ? 18.090 -9.552 -16.249 1.00 10.63 134 PRO B N 1
ATOM 1982 C CA . PRO B 1 87 ? 18.283 -10.470 -17.399 1.00 10.53 134 PRO B CA 1
ATOM 1983 C C . PRO B 1 87 ? 18.089 -11.954 -17.136 1.00 10.25 134 PRO B C 1
ATOM 1984 O O . PRO B 1 87 ? 17.787 -12.700 -18.080 1.00 10.10 134 PRO B O 1
ATOM 1988 N N . TYR B 1 88 ? 18.332 -12.409 -15.912 1.00 11.53 135 TYR B N 1
ATOM 1989 C CA . TYR B 1 88 ? 18.346 -13.866 -15.665 1.00 11.58 135 TYR B CA 1
ATOM 1990 C C . TYR B 1 88 ? 17.063 -14.426 -15.083 1.00 11.46 135 TYR B C 1
ATOM 1991 O O . TYR B 1 88 ? 16.523 -13.930 -14.080 1.00 11.52 135 TYR B O 1
ATOM 2000 N N . THR B 1 89 ? 16.598 -15.501 -15.696 1.00 10.83 136 THR B N 1
ATOM 2001 C CA . THR B 1 89 ? 15.369 -16.163 -15.262 1.00 11.35 136 THR B CA 1
ATOM 2002 C C . THR B 1 89 ? 15.388 -16.560 -13.793 1.00 11.85 136 THR B C 1
ATOM 2003 O O . THR B 1 89 ? 14.421 -16.301 -13.061 1.00 12.89 136 THR B O 1
ATOM 2007 N N . GLN B 1 90 ? 16.486 -17.164 -13.352 1.00 12.71 137 GLN B N 1
ATOM 2008 C CA . GLN B 1 90 ? 16.568 -17.583 -11.968 1.00 13.13 137 GLN B CA 1
ATOM 2009 C C . GLN B 1 90 ? 16.327 -16.426 -10.968 1.00 11.81 137 GLN B C 1
ATOM 2010 O O . GLN B 1 90 ? 15.663 -16.604 -9.929 1.00 12.07 137 GLN B O 1
ATOM 2016 N N . ASP B 1 91 ? 16.865 -15.247 -11.282 1.00 11.31 138 ASP B N 1
ATOM 2017 C CA . ASP B 1 91 ? 16.741 -14.114 -10.385 1.00 10.89 138 ASP B CA 1
ATOM 2018 C C . ASP B 1 91 ? 15.328 -13.599 -10.416 1.00 10.30 138 ASP B C 1
ATOM 2019 O O . ASP B 1 91 ? 14.785 -13.231 -9.395 1.00 10.04 138 ASP B O 1
ATOM 2024 N N . ARG B 1 92 ? 14.710 -13.558 -11.594 1.00 9.33 139 ARG B N 1
ATOM 2025 C CA . ARG B 1 92 ? 13.285 -13.151 -11.643 1.00 9.37 139 ARG B CA 1
ATOM 2026 C C . ARG B 1 92 ? 12.371 -14.115 -10.865 1.00 9.72 139 ARG B C 1
ATOM 2027 O O . ARG B 1 92 ? 11.481 -13.680 -10.156 1.00 9.90 139 ARG B O 1
ATOM 2035 N N . ASN B 1 93 ? 12.591 -15.416 -11.028 1.00 9.72 140 ASN B N 1
ATOM 2036 C CA . ASN B 1 93 ? 11.870 -16.454 -10.287 1.00 10.19 140 ASN B CA 1
ATOM 2037 C C . ASN B 1 93 ? 12.044 -16.282 -8.772 1.00 10.34 140 ASN B C 1
ATOM 2038 O O . ASN B 1 93 ? 11.072 -16.425 -8.005 1.00 10.22 140 ASN B O 1
ATOM 2043 N N . ASN B 1 94 ? 13.263 -15.916 -8.367 1.00 9.88 141 ASN B N 1
ATOM 2044 C CA . ASN B 1 94 ? 13.529 -15.702 -6.926 1.00 11.57 141 ASN B CA 1
ATOM 2045 C C . ASN B 1 94 ? 12.727 -14.474 -6.431 1.00 9.35 141 ASN B C 1
ATOM 2046 O O . ASN B 1 94 ? 12.094 -14.513 -5.372 1.00 10.41 141 ASN B O 1
ATOM 2051 N N . ALA B 1 95 ? 12.712 -13.427 -7.237 1.00 9.18 142 ALA B N 1
ATOM 2052 C CA . ALA B 1 95 ? 11.940 -12.258 -6.895 1.00 8.13 142 ALA B CA 1
ATOM 2053 C C . ALA B 1 95 ? 10.465 -12.623 -6.796 1.00 8.34 142 ALA B C 1
ATOM 2054 O O . ALA B 1 95 ? 9.767 -12.186 -5.858 1.00 8.88 142 ALA B O 1
ATOM 2056 N N . ARG B 1 96 ? 9.978 -13.403 -7.749 1.00 8.15 143 ARG B N 1
ATOM 2057 C CA . ARG B 1 96 ? 8.582 -13.835 -7.714 1.00 8.05 143 ARG B CA 1
ATOM 2058 C C . ARG B 1 96 ? 8.241 -14.619 -6.436 1.00 8.54 143 ARG B C 1
ATOM 2059 O O . ARG B 1 96 ? 7.237 -14.372 -5.795 1.00 10.14 143 ARG B O 1
ATOM 2067 N N . GLN B 1 97 ? 9.098 -15.574 -6.096 1.00 9.03 144 GLN B N 1
ATOM 2068 C CA . GLN B 1 97 ? 8.817 -16.413 -4.943 1.00 10.29 144 GLN B CA 1
ATOM 2069 C C . GLN B 1 97 ? 8.838 -15.647 -3.627 1.00 10.67 144 GLN B C 1
ATOM 2070 O O . GLN B 1 97 ? 8.061 -15.959 -2.721 1.00 11.84 144 GLN B O 1
ATOM 2076 N N . ILE B 1 98 ? 9.735 -14.668 -3.507 1.00 10.37 145 ILE B N 1
ATOM 2077 C CA . ILE B 1 98 ? 9.736 -13.763 -2.368 1.00 11.01 145 ILE B CA 1
ATOM 2078 C C . ILE B 1 98 ? 8.337 -13.147 -2.140 1.00 9.88 145 ILE B C 1
ATOM 2079 O O . ILE B 1 98 ? 7.879 -12.991 -0.992 1.00 10.21 145 ILE B O 1
ATOM 2084 N N . HIS B 1 99 ? 7.674 -12.760 -3.228 1.00 9.38 146 HIS B N 1
ATOM 2085 C CA . HIS B 1 99 ? 6.332 -12.224 -3.112 1.00 9.42 146 HIS B CA 1
ATOM 2086 C C . HIS B 1 99 ? 5.240 -13.277 -2.937 1.00 10.59 146 HIS B C 1
ATOM 2087 O O . HIS B 1 99 ? 4.331 -13.134 -2.113 1.00 10.58 146 HIS B O 1
ATOM 2094 N N . GLU B 1 100 ? 5.326 -14.324 -3.760 1.00 10.81 147 GLU B N 1
ATOM 2095 C CA . GLU B 1 100 ? 4.281 -15.333 -3.769 1.00 12.07 147 GLU B CA 1
ATOM 2096 C C . GLU B 1 100 ? 4.180 -16.071 -2.434 1.00 12.31 147 GLU B C 1
ATOM 2097 O O . GLU B 1 100 ? 3.083 -16.405 -2.015 1.00 12.97 147 GLU B O 1
ATOM 2103 N N . GLY B 1 101 ? 5.299 -16.270 -1.754 1.00 12.37 148 GLY B N 1
ATOM 2104 C CA . GLY B 1 101 ? 5.253 -16.872 -0.414 1.00 12.64 148 GLY B CA 1
ATOM 2105 C C . GLY B 1 101 ? 4.531 -16.061 0.666 1.00 13.60 148 GLY B C 1
ATOM 2106 O O . GLY B 1 101 ? 4.117 -16.630 1.679 1.00 13.21 148 GLY B O 1
ATOM 2107 N N . ALA B 1 102 ? 4.409 -14.744 0.485 1.00 12.58 149 ALA B N 1
ATOM 2108 C CA . ALA B 1 102 ? 3.689 -13.797 1.299 1.00 12.07 149 ALA B CA 1
ATOM 2109 C C . ALA B 1 102 ? 2.322 -13.424 0.713 1.00 12.56 149 ALA B C 1
ATOM 2110 O O . ALA B 1 102 ? 1.624 -12.577 1.248 1.00 12.76 149 ALA B O 1
ATOM 2112 N N . SER B 1 103 ? 1.941 -14.037 -0.409 1.00 12.64 150 SER B N 1
ATOM 2113 C CA . SER B 1 103 ? 0.655 -13.720 -1.058 1.00 13.79 150 SER B CA 1
ATOM 2114 C C . SER B 1 103 ? 0.538 -12.256 -1.441 1.00 14.36 150 SER B C 1
ATOM 2115 O O . SER B 1 103 ? -0.534 -11.645 -1.324 1.00 16.27 150 SER B O 1
ATOM 2118 N N . LEU B 1 104 ? 1.653 -11.698 -1.908 1.00 12.70 151 LEU B N 1
ATOM 2119 C CA . LEU B 1 104 ? 1.674 -10.347 -2.415 1.00 12.34 151 LEU B CA 1
ATOM 2120 C C . LEU B 1 104 ? 1.662 -10.436 -3.916 1.00 10.45 151 LEU B C 1
ATOM 2121 O O . LEU B 1 104 ? 2.466 -11.179 -4.455 1.00 11.05 151 LEU B O 1
ATOM 2126 N N . PRO B 1 105 ? 0.710 -9.778 -4.582 1.00 10.62 152 PRO B N 1
ATOM 2127 C CA . PRO B 1 105 ? 0.640 -9.825 -6.054 1.00 10.93 152 PRO B CA 1
ATOM 2128 C C . PRO B 1 105 ? 1.948 -9.387 -6.699 1.00 10.43 152 PRO B C 1
ATOM 2129 O O . PRO B 1 105 ? 2.542 -8.396 -6.290 1.00 10.36 152 PRO B O 1
ATOM 2133 N N . PHE B 1 106 ? 2.405 -10.183 -7.664 1.00 9.30 153 PHE B N 1
ATOM 2134 C CA . PHE B 1 106 ? 3.652 -9.943 -8.378 1.00 8.99 153 PHE B CA 1
ATOM 2135 C C . PHE B 1 106 ? 3.367 -10.092 -9.878 1.00 8.53 153 PHE B C 1
ATOM 2136 O O . PHE B 1 106 ? 2.812 -11.125 -10.310 1.00 11.02 153 PHE B O 1
ATOM 2144 N N . PHE B 1 107 ? 3.753 -9.087 -10.656 1.00 7.80 154 PHE B N 1
ATOM 2145 C CA . PHE B 1 107 ? 3.491 -9.112 -12.096 1.00 7.96 154 PHE B CA 1
ATOM 2146 C C . PHE B 1 107 ? 4.809 -8.999 -12.813 1.00 7.76 154 PHE B C 1
ATOM 2147 O O . PHE B 1 107 ? 5.459 -7.925 -12.750 1.00 8.92 154 PHE B O 1
ATOM 2155 N N . GLU B 1 108 ? 5.256 -10.082 -13.446 1.00 7.12 155 GLU B N 1
ATOM 2156 C CA . GLU B 1 108 ? 6.449 -10.033 -14.290 1.00 8.69 155 GLU B CA 1
ATOM 2157 C C . GLU B 1 108 ? 6.020 -9.475 -15.631 1.00 8.45 155 GLU B C 1
ATOM 2158 O O . GLU B 1 108 ? 5.138 -10.033 -16.299 1.00 9.56 155 GLU B O 1
ATOM 2164 N N . VAL B 1 109 ? 6.573 -8.325 -15.997 1.00 7.78 156 VAL B N 1
ATOM 2165 C CA . VAL B 1 109 ? 6.143 -7.602 -17.187 1.00 8.07 156 VAL B CA 1
ATOM 2166 C C . VAL B 1 109 ? 7.287 -7.488 -18.159 1.00 8.19 156 VAL B C 1
ATOM 2167 O O . VAL B 1 109 ? 8.283 -6.818 -17.878 1.00 8.14 156 VAL B O 1
ATOM 2171 N N . PHE B 1 110 ? 7.187 -8.193 -19.286 1.00 8.03 157 PHE B N 1
ATOM 2172 C CA . PHE B 1 110 ? 8.245 -8.211 -20.278 1.00 7.95 157 PHE B CA 1
ATOM 2173 C C . PHE B 1 110 ? 8.098 -6.994 -21.184 1.00 8.24 157 PHE B C 1
ATOM 2174 O O . PHE B 1 110 ? 7.138 -6.880 -21.970 1.00 8.80 157 PHE B O 1
ATOM 2182 N N . VAL B 1 111 ? 9.032 -6.053 -21.038 1.00 8.64 158 VAL B N 1
ATOM 2183 C CA . VAL B 1 111 ? 9.075 -4.867 -21.885 1.00 8.84 158 VAL B CA 1
ATOM 2184 C C . VAL B 1 111 ? 9.870 -5.298 -23.096 1.00 9.84 158 VAL B C 1
ATOM 2185 O O . VAL B 1 111 ? 11.101 -5.383 -23.030 1.00 10.66 158 VAL B O 1
ATOM 2189 N N . ASP B 1 112 ? 9.145 -5.585 -24.198 1.00 10.75 159 ASP B N 1
ATOM 2190 C CA . ASP B 1 112 ? 9.688 -6.411 -25.273 1.00 10.80 159 ASP B CA 1
ATOM 2191 C C . ASP B 1 112 ? 9.801 -5.595 -26.552 1.00 10.91 159 ASP B C 1
ATOM 2192 O O . ASP B 1 112 ? 8.782 -5.369 -27.232 1.00 12.41 159 ASP B O 1
ATOM 2197 N N . ALA B 1 113 ? 11.010 -5.139 -26.838 1.00 11.30 160 ALA B N 1
ATOM 2198 C CA . ALA B 1 113 ? 11.300 -4.573 -28.174 1.00 11.25 160 ALA B CA 1
ATOM 2199 C C . ALA B 1 113 ? 12.468 -5.378 -28.718 1.00 11.37 160 ALA B C 1
ATOM 2200 O O . ALA B 1 113 ? 13.343 -5.823 -27.971 1.00 11.52 160 ALA B O 1
ATOM 2202 N N . PRO B 1 114 ? 12.500 -5.595 -30.037 1.00 11.62 161 PRO B N 1
ATOM 2203 C CA . PRO B 1 114 ? 13.666 -6.295 -30.595 1.00 11.04 161 PRO B CA 1
ATOM 2204 C C . PRO B 1 114 ? 14.990 -5.576 -30.324 1.00 11.13 161 PRO B C 1
ATOM 2205 O O . PRO B 1 114 ? 15.040 -4.323 -30.265 1.00 11.62 161 PRO B O 1
ATOM 2209 N N . LEU B 1 115 ? 16.072 -6.349 -30.216 1.00 12.39 162 LEU B N 1
ATOM 2210 C CA . LEU B 1 115 ? 17.383 -5.750 -30.034 1.00 11.83 162 LEU B CA 1
ATOM 2211 C C . LEU B 1 115 ? 17.666 -4.660 -31.084 1.00 11.55 162 LEU B C 1
ATOM 2212 O O . LEU B 1 115 ? 18.214 -3.597 -30.779 1.00 11.86 162 LEU B O 1
ATOM 2217 N N . HIS B 1 116 ? 17.226 -4.911 -32.319 1.00 11.24 163 HIS B N 1
ATOM 2218 C CA . HIS B 1 116 ? 17.511 -4.011 -33.412 1.00 11.80 163 HIS B CA 1
ATOM 2219 C C . HIS B 1 116 ? 16.896 -2.661 -33.124 1.00 11.88 163 HIS B C 1
ATOM 2220 O O . HIS B 1 116 ? 17.524 -1.637 -33.343 1.00 12.80 163 HIS B O 1
ATOM 2227 N N . VAL B 1 117 ? 15.658 -2.669 -32.631 1.00 10.89 164 VAL B N 1
ATOM 2228 C CA . VAL B 1 117 ? 14.982 -1.411 -32.233 1.00 12.27 164 VAL B CA 1
ATOM 2229 C C . VAL B 1 117 ? 15.685 -0.731 -31.090 1.00 13.48 164 VAL B C 1
ATOM 2230 O O . VAL B 1 117 ? 15.871 0.495 -31.112 1.00 13.21 164 VAL B O 1
ATOM 2234 N N . CYS B 1 118 ? 16.061 -1.512 -30.080 1.00 12.95 165 CYS B N 1
ATOM 2235 C CA . CYS B 1 118 ? 16.781 -0.942 -28.928 1.00 14.91 165 CYS B CA 1
ATOM 2236 C C . CYS B 1 118 ? 18.069 -0.267 -29.366 1.00 15.82 165 CYS B C 1
ATOM 2237 O O . CYS B 1 118 ? 18.390 0.813 -28.875 1.00 16.61 165 CYS B O 1
ATOM 2240 N N . GLU B 1 119 ? 18.779 -0.896 -30.299 1.00 17.02 166 GLU B N 1
ATOM 2241 C CA . GLU B 1 119 ? 20.054 -0.396 -30.815 1.00 19.90 166 GLU B CA 1
ATOM 2242 C C . GLU B 1 119 ? 19.844 0.868 -31.635 1.00 20.27 166 GLU B C 1
ATOM 2243 O O . GLU B 1 119 ? 20.671 1.777 -31.605 1.00 20.72 166 GLU B O 1
ATOM 2249 N N . GLN B 1 120 ? 18.737 0.916 -32.369 1.00 20.55 167 GLN B N 1
ATOM 2250 C CA . GLN B 1 120 ? 18.413 2.060 -33.223 1.00 22.30 167 GLN B CA 1
ATOM 2251 C C . GLN B 1 120 ? 17.948 3.246 -32.393 1.00 23.24 167 GLN B C 1
ATOM 2252 O O . GLN B 1 120 ? 18.179 4.405 -32.756 1.00 23.84 167 GLN B O 1
ATOM 2258 N N . ARG B 1 121 ? 17.301 2.956 -31.263 1.00 23.48 168 ARG B N 1
ATOM 2259 C CA . ARG B 1 121 ? 16.859 3.982 -30.338 1.00 23.64 168 ARG B CA 1
ATOM 2260 C C . ARG B 1 121 ? 18.084 4.563 -29.670 1.00 24.85 168 ARG B C 1
ATOM 2261 O O . ARG B 1 121 ? 18.185 5.781 -29.515 1.00 26.13 168 ARG B O 1
ATOM 2269 N N . ASP B 1 122 ? 19.008 3.679 -29.288 1.00 25.93 169 ASP B N 1
ATOM 2270 C CA . ASP B 1 122 ? 20.212 4.016 -28.503 1.00 27.39 169 ASP B CA 1
ATOM 2271 C C . ASP B 1 122 ? 20.016 5.268 -27.642 1.00 28.91 169 ASP B C 1
ATOM 2272 O O . ASP B 1 122 ? 20.811 6.221 -27.709 1.00 28.91 169 ASP B O 1
ATOM 2277 N N . VAL B 1 123 ? 18.946 5.246 -26.839 1.00 30.03 170 VAL B N 1
ATOM 2278 C CA . VAL B 1 123 ? 18.466 6.406 -26.069 1.00 31.47 170 VAL B CA 1
ATOM 2279 C C . VAL B 1 123 ? 19.562 7.050 -25.248 1.00 32.61 170 VAL B C 1
ATOM 2280 O O . VAL B 1 123 ? 19.676 8.279 -25.181 1.00 32.67 170 VAL B O 1
ATOM 2284 N N . LYS B 1 124 ? 20.338 6.192 -24.601 1.00 33.71 171 LYS B N 1
ATOM 2285 C CA . LYS B 1 124 ? 21.625 6.553 -24.077 1.00 35.22 171 LYS B CA 1
ATOM 2286 C C . LYS B 1 124 ? 22.540 5.819 -25.026 1.00 35.81 171 LYS B C 1
ATOM 2287 O O . LYS B 1 124 ? 22.302 4.636 -25.333 1.00 37.19 171 LYS B O 1
ATOM 2293 N N . GLY B 1 125 ? 23.550 6.520 -25.525 1.00 35.65 172 GLY B N 1
ATOM 2294 C CA . GLY B 1 125 ? 24.460 5.976 -26.536 1.00 34.68 172 GLY B CA 1
ATOM 2295 C C . GLY B 1 125 ? 25.209 4.714 -26.142 1.00 34.41 172 GLY B C 1
ATOM 2296 O O . GLY B 1 125 ? 26.284 4.449 -26.658 1.00 34.19 172 GLY B O 1
ATOM 2297 N N . LEU B 1 126 ? 24.625 3.926 -25.243 1.00 34.04 173 LEU B N 1
ATOM 2298 C CA . LEU B 1 126 ? 25.236 2.694 -24.721 1.00 34.09 173 LEU B CA 1
ATOM 2299 C C . LEU B 1 126 ? 25.602 1.667 -25.787 1.00 33.99 173 LEU B C 1
ATOM 2300 O O . LEU B 1 126 ? 26.632 1.009 -25.691 1.00 34.05 173 LEU B O 1
ATOM 2305 N N . TYR B 1 127 ? 24.729 1.502 -26.777 1.00 33.73 174 TYR B N 1
ATOM 2306 C CA . TYR B 1 127 ? 25.044 0.708 -27.953 1.00 33.57 174 TYR B CA 1
ATOM 2307 C C . TYR B 1 127 ? 26.015 1.539 -28.800 1.00 35.31 174 TYR B C 1
ATOM 2308 O O . TYR B 1 127 ? 25.894 2.759 -28.868 1.00 35.70 174 TYR B O 1
ATOM 2317 N N . GLU B 1 144 ? 23.905 -12.987 -20.980 1.00 24.51 191 GLU B N 1
ATOM 2318 C CA . GLU B 1 144 ? 22.959 -12.581 -21.987 1.00 21.32 191 GLU B CA 1
ATOM 2319 C C . GLU B 1 144 ? 21.535 -12.550 -21.427 1.00 20.33 191 GLU B C 1
ATOM 2320 O O . GLU B 1 144 ? 21.200 -13.184 -20.415 1.00 19.86 191 GLU B O 1
ATOM 2322 N N . TYR B 1 145 ? 20.688 -11.817 -22.115 1.00 16.38 192 TYR B N 1
ATOM 2323 C CA . TYR B 1 145 ? 19.310 -11.658 -21.675 1.00 13.49 192 TYR B CA 1
ATOM 2324 C C . TYR B 1 145 ? 18.499 -12.936 -21.912 1.00 13.18 192 TYR B C 1
ATOM 2325 O O . TYR B 1 145 ? 18.500 -13.486 -23.023 1.00 14.72 192 TYR B O 1
ATOM 2334 N N . GLU B 1 146 ? 17.830 -13.415 -20.865 1.00 11.90 193 GLU B N 1
ATOM 2335 C CA . GLU B 1 146 ? 16.996 -14.595 -20.933 1.00 13.04 193 GLU B CA 1
ATOM 2336 C C . GLU B 1 146 ? 15.551 -14.146 -20.935 1.00 12.18 193 GLU B C 1
ATOM 2337 O O . GLU B 1 146 ? 15.043 -13.616 -19.931 1.00 12.59 193 GLU B O 1
ATOM 2343 N N . LYS B 1 147 ? 14.876 -14.325 -22.063 1.00 12.61 194 LYS B N 1
ATOM 2344 C CA . LYS B 1 147 ? 13.509 -13.821 -22.181 1.00 13.06 194 LYS B CA 1
ATOM 2345 C C . LYS B 1 147 ? 12.593 -14.441 -21.133 1.00 12.12 194 LYS B C 1
ATOM 2346 O O . LYS B 1 147 ? 12.668 -15.619 -20.843 1.00 13.28 194 LYS B O 1
ATOM 2352 N N . PRO B 1 148 ? 11.708 -13.633 -20.560 1.00 10.88 195 PRO B N 1
ATOM 2353 C CA . PRO B 1 148 ? 10.714 -14.158 -19.623 1.00 11.55 195 PRO B CA 1
ATOM 2354 C C . PRO B 1 148 ? 9.965 -15.362 -20.134 1.00 11.14 195 PRO B C 1
ATOM 2355 O O . PRO B 1 148 ? 9.542 -15.377 -21.293 1.00 11.96 195 PRO B O 1
ATOM 2359 N N . GLU B 1 149 ? 9.806 -16.362 -19.280 1.00 10.39 196 GLU B N 1
ATOM 2360 C CA . GLU B 1 149 ? 9.195 -17.631 -19.711 1.00 11.24 196 GLU B CA 1
ATOM 2361 C C . GLU B 1 149 ? 7.677 -17.531 -19.869 1.00 11.40 196 GLU B C 1
ATOM 2362 O O . GLU B 1 149 ? 7.117 -17.897 -20.917 1.00 12.40 196 GLU B O 1
ATOM 2368 N N . ALA B 1 150 ? 7.017 -17.033 -18.832 1.00 10.45 197 ALA B N 1
ATOM 2369 C CA . ALA B 1 150 ? 5.579 -16.903 -18.882 1.00 10.39 197 ALA B CA 1
ATOM 2370 C C . ALA B 1 150 ? 5.179 -15.670 -18.077 1.00 10.63 197 ALA B C 1
ATOM 2371 O O . ALA B 1 150 ? 4.531 -15.787 -17.028 1.00 12.57 197 ALA B O 1
ATOM 2373 N N . PRO B 1 151 ? 5.565 -14.476 -18.557 1.00 9.72 198 PRO B N 1
ATOM 2374 C CA . PRO B 1 151 ? 5.270 -13.273 -17.814 1.00 9.50 198 PRO B CA 1
ATOM 2375 C C . PRO B 1 151 ? 3.753 -13.021 -17.756 1.00 9.64 198 PRO B C 1
ATOM 2376 O O . PRO B 1 151 ? 3.007 -13.493 -18.612 1.00 10.12 198 PRO B O 1
ATOM 2380 N N . GLU B 1 152 ? 3.297 -12.248 -16.767 1.00 8.80 199 GLU B N 1
ATOM 2381 C CA . GLU B 1 152 ? 1.891 -11.875 -16.669 1.00 9.67 199 GLU B CA 1
ATOM 2382 C C . GLU B 1 152 ? 1.458 -10.934 -17.797 1.00 9.44 199 GLU B C 1
ATOM 2383 O O . GLU B 1 152 ? 0.263 -10.866 -18.141 1.00 11.34 199 GLU B O 1
ATOM 2389 N N . LEU B 1 153 ? 2.418 -10.203 -18.361 1.00 8.45 200 LEU B N 1
ATOM 2390 C CA . LEU B 1 153 ? 2.153 -9.228 -19.394 1.00 10.49 200 LEU B CA 1
ATOM 2391 C C . LEU B 1 153 ? 3.374 -9.057 -20.272 1.00 10.09 200 LEU B C 1
ATOM 2392 O O . LEU B 1 153 ? 4.512 -9.075 -19.778 1.00 10.64 200 LEU B O 1
ATOM 2397 N N . VAL B 1 154 ? 3.137 -8.884 -21.571 1.00 9.89 201 VAL B N 1
ATOM 2398 C CA . VAL B 1 154 ? 4.174 -8.467 -22.517 1.00 9.53 201 VAL B CA 1
ATOM 2399 C C . VAL B 1 154 ? 3.738 -7.137 -23.083 1.00 9.19 201 VAL B C 1
ATOM 2400 O O . VAL B 1 154 ? 2.589 -7.000 -23.553 1.00 10.74 201 VAL B O 1
ATOM 2404 N N . LEU B 1 155 ? 4.641 -6.154 -22.994 1.00 8.99 202 LEU B N 1
ATOM 2405 C CA . LEU B 1 155 ? 4.427 -4.829 -23.580 1.00 9.56 202 LEU B CA 1
ATOM 2406 C C . LEU B 1 155 ? 5.267 -4.784 -24.823 1.00 10.21 202 LEU B C 1
ATOM 2407 O O . LEU B 1 155 ? 6.486 -4.782 -24.736 1.00 9.36 202 LEU B O 1
ATOM 2412 N N . LYS B 1 156 ? 4.638 -4.770 -25.991 1.00 10.51 203 LYS B N 1
ATOM 2413 C CA . LYS B 1 156 ? 5.389 -4.741 -27.241 1.00 11.13 203 LYS B CA 1
ATOM 2414 C C . LYS B 1 156 ? 5.635 -3.286 -27.639 1.00 11.13 203 LYS B C 1
ATOM 2415 O O . LYS B 1 156 ? 4.786 -2.666 -28.313 1.00 10.67 203 LYS B O 1
ATOM 2421 N N . THR B 1 157 ? 6.750 -2.736 -27.167 1.00 9.93 204 THR B N 1
ATOM 2422 C CA . THR B 1 157 ? 6.959 -1.315 -27.208 1.00 11.23 204 THR B CA 1
ATOM 2423 C C . THR B 1 157 ? 7.348 -0.796 -28.583 1.00 11.70 204 THR B C 1
ATOM 2424 O O . THR B 1 157 ? 7.472 0.434 -28.774 1.00 12.07 204 THR B O 1
ATOM 2428 N N . ASP B 1 158 ? 7.587 -1.720 -29.512 1.00 11.14 205 ASP B N 1
ATOM 2429 C CA . ASP B 1 158 ? 7.835 -1.338 -30.923 1.00 13.45 205 ASP B CA 1
ATOM 2430 C C . ASP B 1 158 ? 6.527 -1.200 -31.658 1.00 13.59 205 ASP B C 1
ATOM 2431 O O . ASP B 1 158 ? 6.490 -0.522 -32.690 1.00 12.70 205 ASP B O 1
ATOM 2436 N N . SER B 1 159 ? 5.456 -1.818 -31.165 1.00 13.91 206 SER B N 1
ATOM 2437 C CA . SER B 1 159 ? 4.209 -1.773 -31.933 1.00 14.51 206 SER B CA 1
ATOM 2438 C C . SER B 1 159 ? 3.091 -0.981 -31.266 1.00 14.95 206 SER B C 1
ATOM 2439 O O . SER B 1 159 ? 2.048 -0.743 -31.859 1.00 15.31 206 SER B O 1
ATOM 2442 N N . CYS B 1 160 ? 3.268 -0.588 -30.013 1.00 16.21 207 CYS B N 1
ATOM 2443 C CA . CYS B 1 160 ? 2.298 0.353 -29.535 1.00 18.55 207 CYS B CA 1
ATOM 2444 C C . CYS B 1 160 ? 2.949 1.376 -28.650 1.00 16.85 207 CYS B C 1
ATOM 2445 O O . CYS B 1 160 ? 4.080 1.194 -28.199 1.00 16.82 207 CYS B O 1
ATOM 2448 N N . ASP B 1 161 ? 2.229 2.458 -28.443 1.00 15.50 208 ASP B N 1
ATOM 2449 C CA . ASP B 1 161 ? 2.842 3.593 -27.816 1.00 14.47 208 ASP B CA 1
ATOM 2450 C C . ASP B 1 161 ? 2.820 3.526 -26.294 1.00 13.68 208 ASP B C 1
ATOM 2451 O O . ASP B 1 161 ? 2.249 2.605 -25.713 1.00 12.22 208 ASP B O 1
ATOM 2456 N N . VAL B 1 162 ? 3.465 4.502 -25.666 1.00 14.42 209 VAL B N 1
ATOM 2457 C CA . VAL B 1 162 ? 3.614 4.485 -24.207 1.00 15.05 209 VAL B CA 1
ATOM 2458 C C . VAL B 1 162 ? 2.281 4.468 -23.502 1.00 14.75 209 VAL B C 1
ATOM 2459 O O . VAL B 1 162 ? 2.077 3.690 -22.580 1.00 14.84 209 VAL B O 1
ATOM 2463 N N . ASN B 1 163 ? 1.341 5.290 -23.980 1.00 15.37 210 ASN B N 1
ATOM 2464 C CA . ASN B 1 163 ? 0.052 5.316 -23.318 1.00 16.45 210 ASN B CA 1
ATOM 2465 C C . ASN B 1 163 ? -0.719 4.019 -23.407 1.00 15.66 210 ASN B C 1
ATOM 2466 O O . ASN B 1 163 ? -1.371 3.620 -22.455 1.00 14.83 210 ASN B O 1
ATOM 2471 N N . ASP B 1 164 ? -0.606 3.339 -24.543 1.00 14.75 211 ASP B N 1
ATOM 2472 C CA . ASP B 1 164 ? -1.272 2.045 -24.684 1.00 15.71 211 ASP B CA 1
ATOM 2473 C C . ASP B 1 164 ? -0.601 0.997 -23.787 1.00 14.24 211 ASP B C 1
ATOM 2474 O O . ASP B 1 164 ? -1.275 0.177 -23.173 1.00 15.43 211 ASP B O 1
ATOM 2479 N N . CYS B 1 165 ? 0.729 1.023 -23.729 1.00 13.77 212 CYS B N 1
ATOM 2480 C CA . CYS B 1 165 ? 1.434 0.142 -22.797 1.00 12.94 212 CYS B CA 1
ATOM 2481 C C . CYS B 1 165 ? 0.993 0.354 -21.341 1.00 12.51 212 CYS B C 1
ATOM 2482 O O . CYS B 1 165 ? 0.752 -0.605 -20.599 1.00 12.84 212 CYS B O 1
ATOM 2485 N N . VAL B 1 166 ? 0.904 1.621 -20.926 1.00 13.21 213 VAL B N 1
ATOM 2486 C CA . VAL B 1 166 ? 0.411 1.938 -19.571 1.00 13.94 213 VAL B CA 1
ATOM 2487 C C . VAL B 1 166 ? -0.981 1.364 -19.352 1.00 14.07 213 VAL B C 1
ATOM 2488 O O . VAL B 1 166 ? -1.247 0.726 -18.338 1.00 13.38 213 VAL B O 1
ATOM 2492 N N . GLN B 1 167 ? -1.853 1.537 -20.346 1.00 13.61 214 GLN B N 1
ATOM 2493 C CA . GLN B 1 167 ? -3.229 1.058 -20.237 1.00 14.37 214 GLN B CA 1
ATOM 2494 C C . GLN B 1 167 ? -3.287 -0.470 -20.064 1.00 13.62 214 GLN B C 1
ATOM 2495 O O . GLN B 1 167 ? -4.091 -0.974 -19.280 1.00 13.59 214 GLN B O 1
ATOM 2501 N N . GLN B 1 168 ? -2.397 -1.194 -20.763 1.00 12.60 215 GLN B N 1
ATOM 2502 C CA . GLN B 1 168 ? -2.313 -2.638 -20.587 1.00 13.19 215 GLN B CA 1
ATOM 2503 C C . GLN B 1 168 ? -1.965 -3.006 -19.156 1.00 12.18 215 GLN B C 1
ATOM 2504 O O . GLN B 1 168 ? -2.554 -3.937 -18.604 1.00 12.58 215 GLN B O 1
ATOM 2510 N N . VAL B 1 169 ? -1.016 -2.265 -18.559 1.00 11.91 216 VAL B N 1
ATOM 2511 C CA . VAL B 1 169 ? -0.675 -2.530 -17.161 1.00 11.66 216 VAL B CA 1
ATOM 2512 C C . VAL B 1 169 ? -1.852 -2.191 -16.228 1.00 11.06 216 VAL B C 1
ATOM 2513 O O . VAL B 1 169 ? -2.204 -2.984 -15.337 1.00 11.03 216 VAL B O 1
ATOM 2517 N N . VAL B 1 170 ? -2.458 -1.022 -16.452 1.00 11.80 217 VAL B N 1
ATOM 2518 C CA . VAL B 1 170 ? -3.586 -0.625 -15.616 1.00 13.61 217 VAL B CA 1
ATOM 2519 C C . VAL B 1 170 ? -4.708 -1.679 -15.683 1.00 13.65 217 VAL B C 1
ATOM 2520 O O . VAL B 1 170 ? -5.271 -2.044 -14.664 1.00 14.12 217 VAL B O 1
ATOM 2524 N N . GLU B 1 171 ? -4.987 -2.189 -16.874 1.00 13.90 218 GLU B N 1
ATOM 2525 C CA . GLU B 1 171 ? -6.027 -3.204 -17.035 1.00 16.15 218 GLU B CA 1
ATOM 2526 C C . GLU B 1 171 ? -5.732 -4.447 -16.201 1.00 16.01 218 GLU B C 1
ATOM 2527 O O . GLU B 1 171 ? -6.632 -4.984 -15.543 1.00 16.38 218 GLU B O 1
ATOM 2533 N N . LEU B 1 172 ? -4.468 -4.886 -16.232 1.00 17.05 219 LEU B N 1
ATOM 2534 C CA . LEU B 1 172 ? -3.972 -6.022 -15.447 1.00 18.12 219 LEU B CA 1
ATOM 2535 C C . LEU B 1 172 ? -4.205 -5.757 -13.962 1.00 17.96 219 LEU B C 1
ATOM 2536 O O . LEU B 1 172 ? -4.730 -6.601 -13.240 1.00 18.91 219 LEU B O 1
ATOM 2541 N N . LEU B 1 173 ? -3.839 -4.561 -13.506 1.00 16.55 220 LEU B N 1
ATOM 2542 C CA . LEU B 1 173 ? -4.039 -4.208 -12.095 1.00 17.16 220 LEU B CA 1
ATOM 2543 C C . LEU B 1 173 ? -5.524 -4.127 -11.689 1.00 17.91 220 LEU B C 1
ATOM 2544 O O . LEU B 1 173 ? -5.879 -4.450 -10.548 1.00 18.54 220 LEU B O 1
ATOM 2549 N N . GLN B 1 174 ? -6.378 -3.686 -12.613 1.00 18.86 221 GLN B N 1
ATOM 2550 C CA . GLN B 1 174 ? -7.818 -3.612 -12.327 1.00 20.13 221 GLN B CA 1
ATOM 2551 C C . GLN B 1 174 ? -8.402 -4.993 -12.139 1.00 20.52 221 GLN B C 1
ATOM 2552 O O . GLN B 1 174 ? -9.163 -5.240 -11.193 1.00 20.53 221 GLN B O 1
ATOM 2558 N N . GLU B 1 175 ? -7.988 -5.913 -13.012 1.00 21.73 222 GLU B N 1
ATOM 2559 C CA . GLU B 1 175 ? -8.470 -7.286 -12.971 1.00 23.55 222 GLU B CA 1
ATOM 2560 C C . GLU B 1 175 ? -8.106 -7.971 -11.663 1.00 23.64 222 GLU B C 1
ATOM 2561 O O . GLU B 1 175 ? -8.850 -8.829 -11.174 1.00 24.21 222 GLU B O 1
ATOM 2567 N N . ARG B 1 176 ? -6.975 -7.574 -11.082 1.00 23.78 223 ARG B N 1
ATOM 2568 C CA . ARG B 1 176 ? -6.524 -8.123 -9.803 1.00 24.61 223 ARG B CA 1
ATOM 2569 C C . ARG B 1 176 ? -6.839 -7.220 -8.599 1.00 24.61 223 ARG B C 1
ATOM 2570 O O . ARG B 1 176 ? -6.323 -7.431 -7.494 1.00 24.71 223 ARG B O 1
ATOM 2578 N N . ASP B 1 177 ? -7.712 -6.232 -8.821 1.00 24.00 224 ASP B N 1
ATOM 2579 C CA . ASP B 1 177 ? -8.244 -5.358 -7.772 1.00 24.31 224 ASP B CA 1
ATOM 2580 C C . ASP B 1 177 ? -7.193 -4.532 -7.013 1.00 24.24 224 ASP B C 1
ATOM 2581 O O . ASP B 1 177 ? -7.311 -4.284 -5.806 1.00 24.17 224 ASP B O 1
ATOM 2586 N N . ILE B 1 178 ? -6.167 -4.094 -7.740 1.00 23.99 225 ILE B N 1
ATOM 2587 C CA . ILE B 1 178 ? -5.156 -3.162 -7.226 1.00 24.66 225 ILE B CA 1
ATOM 2588 C C . ILE B 1 178 ? -5.552 -1.721 -7.604 1.00 25.51 225 ILE B C 1
ATOM 2589 O O . ILE B 1 178 ? -5.184 -0.742 -6.936 1.00 25.69 225 ILE B O 1
ATOM 2594 N N . VAL B 1 179 ? -6.306 -1.614 -8.692 1.00 26.10 226 VAL B N 1
ATOM 2595 C CA . VAL B 1 179 ? -6.730 -0.351 -9.277 1.00 27.48 226 VAL B CA 1
ATOM 2596 C C . VAL B 1 179 ? -8.198 -0.534 -9.657 1.00 27.57 226 VAL B C 1
ATOM 2597 O O . VAL B 1 179 ? -8.721 -1.651 -9.621 1.00 27.76 226 VAL B O 1
#

Sequence (335 aa):
RGCTVWLTGLSGAGKTTVSMALEEYLVCHGIPCYTLDGDNIRQGLNKNLGFSPEDREENVRRIAEVAKLFADAGLVCITSFISPYTQDRNNARQIHEGASLPFFEVFVDAPLHVCEQRDVKGLYKKARAGEIKGFTGIDSEYEKPEAPELVLKTDSCDVNDCVQQVVELLQERDIVGCTVWLTGLSGAGKTTVSMALEEYLVCHGIPCYTLDGDNIRQGLNKNLGFSPEDREENVRRIAEVAKLFADAGLVCITSFISPYTQDRNNARQIHEGASLPFFEVFVDAPLHVCEQRDVKGLYEYEKPEAPELVLKTDSCDVNDCVQQVVELLQERDIV

Foldseek 3Di:
DFAEEEEAEAAQLQLVPLVVVLCVVCVVVPAAADEDECVVPCVPVNVVADQDPVSLLVSLQVVLVVSLVRSVVPHHYYYRDNSQDPVSVVVSCVSCVVVVHYYFYEYSDEDPVVSLVPCVPVVVVCLVVVVDAQRDPRHHHGHDDPDGNYYHHPVVDPSVRSSVVVVVSCVVVVND/DAEEEEAEDQQLQLVPLVVVLCVVCVVVVAAADEAECVPQCVPVLVVADDDPVSVLVSLLVVLLVCLVCLVVLYHYYYRDNQFDPVSVVNSVCSNVVVPRHYFYEYSDEDPVVSQVCCVPVPNNGDGDDDTNYYHHPVPDPSVVSSVVVVVSCVVVPSD

InterPro domains:
  IPR002650 Sulphate adenylyltransferase [TIGR00339] (234-616)
  IPR002650 Sulphate adenylyltransferase [cd00517] (254-617)
  IPR002891 APS kinase [MF_00065] (50-224)
  IPR002891 APS kinase [TIGR00455] (49-220)
  IPR014729 Rossmann-like alpha/beta/alpha sandwich fold [G3DSA:3.40.50.620] (390-623)
  IPR015947 PUA-like superfamily [SSF88697] (225-392)
  IPR024951 Sulphate adenylyltransferase catalytic domain [PF01747] (394-617)
  IPR025980 ATP-sulfurylase PUA-like domain [PF14306] (233-385)
  IPR027417 P-loop containing nucleoside triphosphate hydrolase [G3DSA:3.40.50.300] (17-228)
  IPR027417 P-loop containing nucleoside triphosphate hydrolase [SSF52540] (34-225)
  IPR059117 APS kinase domain [PF01583] (51-203)

Secondary structure (DSSP, 8-state):
--EEEEEE--TTSSHHHHHHHHHHHHHHTT--EEEEEHHHHTTTTTTT--SSHHHHHHHHHHHHHHHHHHHHTT-EEEEE-----HHHHHHHHHHHHHTT--EEEEEEE--HHHHHHH-TTSHHHHHHTTSS-S-BTTTB-----SS-SEEEETTTS-HHHHHHHHHHHHHHTT--/-EEEEEE--TTSSHHHHHHHHHHHHHHTT--EEEEEHHHHTTTTTTT--SSHHHHHHHHHHHHHHHHHHHHTT-EEEEE-----HHHHHHHHHHHHTTT--EEEEEEE--HHHHHHH-SSTT------SS-SEEEETTTS-HHHHHHHHHHHHHHTT--

CATH classification: 3.40.50.300

Nearest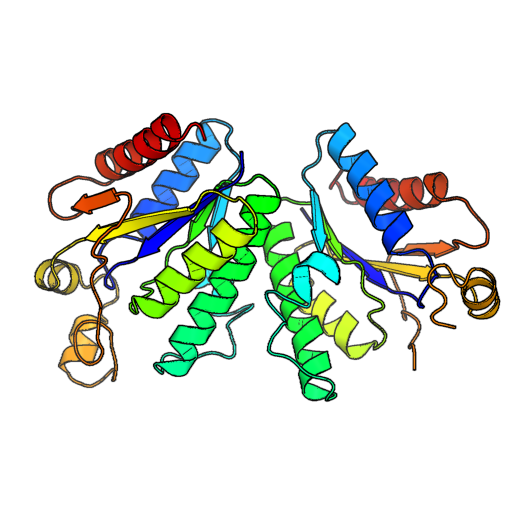 PDB structures (foldseek):
  2pez-assembly1_A  TM=1.006E+00  e=2.139E-35  Homo sapiens
  2ofx-assembly1_B  TM=9.930E-01  e=2.738E-33  Homo sapiens
  8i1m-assembly1_A-2  TM=9.983E-01  e=7.133E-33  Homo sapiens
  2ofw-assembly3_E  TM=9.948E-01  e=1.744E-32  Homo sapiens
  1xjq-assembly1_B  TM=9.925E-01  e=3.084E-31  Homo sapiens

B-factor: mean 16.67, std 11.94, range [6.62, 500.0]

Organism: Homo sapiens (NCBI:txid9606)

Radius of gyration: 21.62 Å; Cα contacts (8 Å, |Δi|>4): 605; chains: 2; bounding box: 39×40×69 Å

GO terms:
  GO:0004781 sulfate adenylyltransferase (ATP) activity (F, IDA)
  GO:0004020 adenylylsulfate kinase activity (F, IDA)
  GO:0050428 3'-phosphoadenosine 5'-phosphosulfate biosynthetic process (P, IDA)
  GO:0000103 sulfate assimilation (P, IDA)
  GO:0004781 sulfate adenylyltransferase (ATP) activity (F, EXP)
  GO:0004020 adenylylsulfate kinase activity (F, EXP)
  GO:0042803 protein homodimerization activity (F, IPI)
  GO:0001501 skeletal system development (P, TAS)
  GO:0005634 nucleus (C, IDA)
  GO:0005829 cytosol (C, IDA)
  GO:0004781 sulfate adenylyltransferase (ATP) activity (F, TAS)
  GO:0005829 cytosol (C, TAS)
  GO:0004020 adenylylsulfate kinase activity (F, TAS)
  GO:0050428 3'-phosphoadenosine 5'-phosphosulfate biosynthetic process (P, TAS)
  GO:0005515 protein binding (F, IPI)